Protein AF-A0A6J8ALM0-F1 (afdb_monomer_lite)

Sequence (194 aa):
MTEREQRRTRKHWRKHQANKRERMKQAIETNNFLANNTPPVSPENGDFQQNIRRTNAQRRGRKKVRKDRSKAYRQLKKLSVRLISAEKLNQRYRQRLHRMKNKGKLSSESPRSKTNILLKGQNVSPKVRKTLLYHFSLVEGIKQKYRDNKSEKKRQLIRNVVKSNILKKYRFKHFTEKTFSFCRKQNNRTFRIH

Structure (mmCIF, N/CA/C/O backbone):
data_AF-A0A6J8ALM0-F1
#
_entry.id   AF-A0A6J8ALM0-F1
#
loop_
_atom_site.group_PDB
_atom_site.id
_atom_site.type_symbol
_atom_site.label_atom_id
_atom_site.label_alt_id
_atom_site.label_comp_id
_atom_site.label_asym_id
_atom_site.label_entity_id
_atom_site.label_seq_id
_atom_site.pdbx_PDB_ins_code
_atom_site.Cartn_x
_atom_site.Cartn_y
_atom_site.Cartn_z
_atom_site.occupancy
_atom_site.B_iso_or_equiv
_atom_site.auth_seq_id
_atom_site.auth_comp_id
_atom_site.auth_asym_id
_atom_site.auth_atom_id
_atom_site.pdbx_PDB_model_num
ATOM 1 N N . MET A 1 1 ? 52.221 3.023 -25.015 1.00 57.28 1 MET A N 1
ATOM 2 C CA . MET A 1 1 ? 52.745 2.402 -26.252 1.00 57.28 1 MET A CA 1
ATOM 3 C C . MET A 1 1 ? 54.116 1.847 -25.959 1.00 57.28 1 MET A C 1
ATOM 5 O O . MET A 1 1 ? 54.927 2.567 -25.387 1.00 57.28 1 MET A O 1
ATOM 9 N N . THR A 1 2 ? 54.367 0.603 -26.345 1.00 89.12 2 THR A N 1
ATOM 10 C CA . THR A 1 2 ? 55.689 -0.019 -26.192 1.00 89.12 2 THR A CA 1
ATOM 11 C C . THR A 1 2 ? 56.682 0.546 -27.214 1.00 89.12 2 THR A C 1
ATOM 13 O O . THR A 1 2 ? 56.300 1.056 -28.271 1.00 89.12 2 THR A O 1
ATOM 16 N N . GLU A 1 3 ? 57.982 0.446 -26.941 1.00 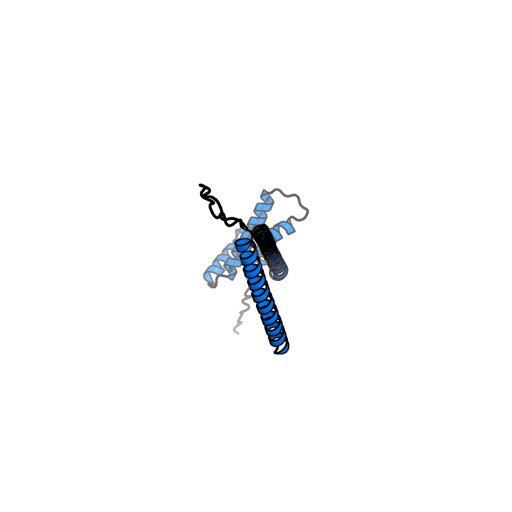86.12 3 GLU A N 1
ATOM 17 C CA . GLU A 1 3 ? 59.037 0.945 -27.837 1.00 86.12 3 GLU A CA 1
ATOM 18 C C . GLU A 1 3 ? 58.979 0.294 -29.237 1.00 86.12 3 GLU A C 1
ATOM 20 O O . GLU A 1 3 ? 59.210 0.929 -30.275 1.00 86.12 3 GLU A O 1
ATOM 25 N N . ARG A 1 4 ? 58.555 -0.974 -29.281 1.00 79.00 4 ARG A N 1
ATOM 26 C CA . ARG A 1 4 ? 58.338 -1.743 -30.511 1.00 79.00 4 ARG A CA 1
ATOM 27 C C . ARG A 1 4 ? 57.195 -1.173 -31.357 1.00 79.00 4 ARG A C 1
ATOM 29 O O . ARG A 1 4 ? 57.308 -1.127 -32.585 1.00 79.00 4 ARG A O 1
ATOM 36 N N . GLU A 1 5 ? 56.128 -0.696 -30.721 1.00 83.31 5 GLU A N 1
ATOM 37 C CA . GLU A 1 5 ? 55.017 -0.012 -31.394 1.00 83.31 5 GLU A CA 1
ATOM 38 C C . GLU A 1 5 ? 55.456 1.349 -31.939 1.00 83.31 5 GLU A C 1
ATOM 40 O O . GLU A 1 5 ? 55.193 1.648 -33.105 1.00 83.31 5 GLU A O 1
ATOM 45 N N . GLN A 1 6 ? 56.223 2.123 -31.165 1.00 89.06 6 GLN A N 1
ATOM 46 C CA . GLN A 1 6 ? 56.768 3.409 -31.619 1.00 89.06 6 GLN A CA 1
ATOM 47 C C . GLN A 1 6 ? 57.721 3.255 -32.817 1.00 89.06 6 GLN A C 1
ATOM 49 O O . GLN A 1 6 ? 57.752 4.084 -33.729 1.00 89.06 6 GLN A O 1
ATOM 54 N N . ARG A 1 7 ? 58.510 2.174 -32.871 1.00 87.44 7 ARG A N 1
ATOM 55 C CA . ARG A 1 7 ? 59.362 1.881 -34.036 1.00 87.44 7 ARG A CA 1
ATOM 56 C C . ARG A 1 7 ? 58.527 1.553 -35.279 1.00 87.44 7 ARG A C 1
ATOM 58 O O . ARG A 1 7 ? 58.862 2.018 -36.372 1.00 87.44 7 ARG A O 1
ATOM 65 N N . ARG A 1 8 ? 57.432 0.799 -35.131 1.00 90.50 8 ARG A N 1
ATOM 66 C CA . ARG A 1 8 ? 56.516 0.483 -36.242 1.00 90.50 8 ARG A CA 1
ATOM 67 C C . ARG A 1 8 ? 55.826 1.733 -36.783 1.00 90.50 8 ARG A C 1
ATOM 69 O O . ARG A 1 8 ? 55.804 1.907 -38.001 1.00 90.50 8 ARG A O 1
ATOM 76 N N . THR A 1 9 ? 55.339 2.619 -35.915 1.00 88.50 9 THR A N 1
ATOM 77 C CA . THR A 1 9 ? 54.695 3.874 -36.338 1.00 88.50 9 THR A CA 1
ATOM 78 C C . THR A 1 9 ? 55.673 4.787 -37.073 1.00 88.50 9 THR A C 1
ATOM 80 O O . THR A 1 9 ? 55.352 5.260 -38.162 1.00 88.50 9 THR A O 1
ATOM 83 N N . ARG A 1 10 ? 56.910 4.941 -36.573 1.00 91.69 10 ARG A N 1
ATOM 84 C CA . ARG A 1 10 ? 57.974 5.694 -37.265 1.00 91.69 10 ARG A CA 1
ATOM 85 C C . ARG A 1 10 ? 58.300 5.113 -38.645 1.00 91.69 10 ARG A C 1
ATOM 87 O O . ARG A 1 10 ? 58.415 5.868 -39.608 1.00 91.69 10 ARG A O 1
ATOM 94 N N . LYS A 1 11 ? 58.409 3.783 -38.771 1.00 94.88 11 LYS A N 1
ATOM 95 C CA . LYS A 1 11 ? 58.645 3.113 -40.066 1.00 94.88 11 LYS A CA 1
ATOM 96 C C . LYS A 1 11 ? 57.495 3.367 -41.047 1.00 94.88 11 LYS A C 1
ATOM 98 O O . LYS A 1 11 ? 57.745 3.681 -42.208 1.00 94.88 11 LYS A O 1
ATOM 103 N N . HIS A 1 12 ? 56.251 3.272 -40.577 1.00 90.25 12 HIS A N 1
ATOM 104 C CA . HIS A 1 12 ? 55.067 3.545 -41.394 1.00 90.25 12 HIS A CA 1
ATOM 105 C C . HIS A 1 12 ? 55.023 5.006 -41.857 1.00 90.25 12 HIS A C 1
ATOM 107 O O . HIS A 1 12 ? 54.796 5.271 -43.034 1.00 90.25 12 HIS A O 1
ATOM 113 N N . TRP A 1 13 ? 55.317 5.948 -40.957 1.00 92.31 13 TRP A N 1
ATOM 114 C CA . TRP A 1 13 ? 55.344 7.376 -41.268 1.00 92.31 13 TRP A CA 1
ATOM 115 C C . TRP A 1 13 ? 56.383 7.715 -42.341 1.00 92.31 13 TRP A C 1
ATOM 117 O O . TRP A 1 13 ? 56.053 8.392 -43.314 1.00 92.31 13 TRP A O 1
ATOM 127 N N . ARG A 1 14 ? 57.606 7.174 -42.234 1.00 94.69 14 ARG A N 1
ATOM 128 C CA . ARG A 1 14 ? 58.644 7.369 -43.261 1.00 94.69 14 ARG A CA 1
ATOM 129 C C . ARG A 1 14 ? 58.211 6.833 -44.626 1.00 94.69 14 ARG A C 1
ATOM 131 O O . ARG A 1 14 ? 58.370 7.531 -45.621 1.00 94.69 14 ARG A O 1
ATOM 138 N N . LYS A 1 15 ? 57.613 5.634 -44.668 1.00 94.06 15 LYS A N 1
ATOM 139 C CA . LYS A 1 15 ? 57.099 5.038 -45.914 1.00 94.06 15 LYS A CA 1
ATOM 140 C C . LYS A 1 15 ? 55.999 5.901 -46.540 1.00 94.06 15 LYS A C 1
ATOM 142 O O . LYS A 1 15 ? 56.021 6.154 -47.739 1.00 94.06 15 LYS A O 1
ATOM 147 N N . HIS A 1 16 ? 55.071 6.408 -45.730 1.00 87.31 16 HIS A N 1
ATOM 148 C CA . HIS A 1 16 ? 54.023 7.308 -46.213 1.00 87.31 16 HIS A CA 1
ATOM 149 C C . HIS A 1 16 ? 54.571 8.634 -46.752 1.00 87.31 16 HIS A C 1
ATOM 151 O O . HIS A 1 16 ? 54.082 9.114 -47.773 1.00 87.31 16 HIS A O 1
ATOM 157 N N . GLN A 1 17 ? 55.581 9.216 -46.100 1.00 92.19 17 GLN A N 1
ATOM 158 C CA . GLN A 1 17 ? 56.221 10.444 -46.576 1.00 92.19 17 GLN A CA 1
ATOM 159 C C . GLN A 1 17 ? 56.974 10.230 -47.892 1.00 92.19 17 GLN A C 1
ATOM 161 O O . GLN A 1 17 ? 56.847 11.057 -48.792 1.00 92.19 17 GLN A O 1
ATOM 166 N N . ALA A 1 18 ? 57.693 9.113 -48.036 1.00 91.94 18 ALA A N 1
ATOM 167 C CA . ALA A 1 18 ? 58.364 8.755 -49.286 1.00 91.94 18 ALA A CA 1
ATOM 168 C C . ALA A 1 18 ? 57.361 8.638 -50.447 1.00 91.94 18 ALA A C 1
ATOM 170 O O . ALA A 1 18 ? 57.490 9.352 -51.439 1.00 91.94 18 ALA A O 1
ATOM 171 N N . ASN A 1 19 ? 56.285 7.865 -50.262 1.00 91.00 19 ASN A N 1
ATOM 172 C CA . ASN A 1 19 ? 55.236 7.708 -51.274 1.00 91.00 19 ASN A CA 1
ATOM 173 C C . ASN A 1 19 ? 54.544 9.039 -51.625 1.00 91.00 19 ASN A C 1
ATOM 175 O O . ASN A 1 19 ? 54.127 9.247 -52.762 1.00 91.00 19 ASN A O 1
ATOM 179 N N . LYS A 1 20 ? 54.382 9.950 -50.652 1.00 90.31 20 LYS A N 1
ATOM 180 C CA . LYS A 1 20 ? 53.810 11.280 -50.906 1.00 90.31 20 LYS A CA 1
ATOM 181 C C . LYS A 1 20 ? 54.725 12.113 -51.807 1.00 90.31 20 LYS A C 1
ATOM 183 O O . LYS A 1 20 ? 54.230 12.741 -52.739 1.00 90.31 20 LYS A O 1
ATOM 188 N N . ARG A 1 21 ? 56.033 12.118 -51.528 1.00 89.56 21 ARG A N 1
ATOM 189 C CA . ARG A 1 21 ? 57.029 12.843 -52.333 1.00 89.56 21 ARG A CA 1
ATOM 190 C C . ARG A 1 21 ? 57.096 12.297 -53.756 1.00 89.56 21 ARG A C 1
ATOM 192 O O . ARG A 1 21 ? 57.079 13.079 -54.695 1.00 89.56 21 ARG A O 1
ATOM 199 N N . GLU A 1 22 ? 57.093 10.976 -53.906 1.00 88.50 22 GLU A N 1
ATOM 200 C CA . GLU A 1 22 ? 57.104 10.309 -55.211 1.00 88.50 22 GLU A CA 1
ATOM 201 C C . GLU A 1 22 ? 55.872 10.671 -56.053 1.00 88.50 22 GLU A C 1
ATOM 203 O O . GLU A 1 22 ? 56.008 11.083 -57.200 1.00 88.50 22 GLU A O 1
ATOM 208 N N . ARG A 1 23 ? 54.672 10.641 -55.457 1.00 87.19 23 ARG A N 1
ATOM 209 C CA . ARG A 1 23 ? 53.443 11.075 -56.142 1.00 87.19 23 ARG A CA 1
ATOM 210 C C . ARG A 1 23 ? 53.471 12.542 -56.554 1.00 87.19 23 ARG A C 1
ATOM 212 O O . ARG A 1 23 ? 52.968 12.872 -57.619 1.00 87.19 23 ARG A O 1
ATOM 219 N N . MET A 1 24 ? 54.022 13.422 -55.716 1.00 86.94 24 MET A N 1
ATOM 220 C CA . MET A 1 24 ? 54.183 14.834 -56.078 1.00 86.94 24 MET A CA 1
ATOM 221 C C . MET A 1 24 ? 55.162 15.004 -57.237 1.00 86.94 24 MET A C 1
ATOM 223 O O . MET A 1 24 ? 54.869 15.761 -58.153 1.00 86.94 24 MET A O 1
ATOM 227 N N . LYS A 1 25 ? 56.276 14.265 -57.235 1.00 88.62 25 LYS A N 1
ATOM 228 C CA . LYS A 1 25 ? 57.245 14.278 -58.334 1.00 88.62 25 LYS A CA 1
ATOM 229 C C . LYS A 1 25 ? 56.602 13.817 -59.648 1.00 88.62 25 LYS A C 1
ATOM 231 O O . LYS A 1 25 ? 56.668 14.547 -60.626 1.00 88.62 25 LYS A O 1
ATOM 236 N N . GLN A 1 26 ? 55.875 12.699 -59.630 1.00 86.00 26 GLN A N 1
ATOM 237 C CA . GLN A 1 26 ? 55.125 12.203 -60.794 1.00 86.00 26 GLN A CA 1
ATOM 2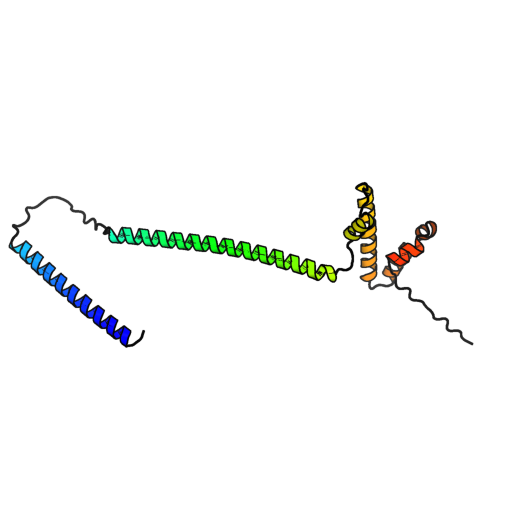38 C C . GLN A 1 26 ? 54.054 13.198 -61.266 1.00 86.00 26 GLN A C 1
ATOM 240 O O . GLN A 1 26 ? 53.864 13.390 -62.462 1.00 86.00 26 GLN A O 1
ATOM 245 N N . ALA A 1 27 ? 53.356 13.868 -60.344 1.00 83.62 27 ALA A N 1
ATOM 246 C CA . ALA A 1 27 ? 52.375 14.894 -60.694 1.00 83.62 27 ALA A CA 1
ATOM 247 C C . ALA A 1 27 ? 53.026 16.121 -61.357 1.00 83.62 27 ALA A C 1
ATOM 249 O O . ALA A 1 27 ? 52.447 16.706 -62.264 1.00 83.62 27 ALA A O 1
ATOM 250 N N . ILE A 1 28 ? 54.223 16.515 -60.923 1.00 83.62 28 ILE A N 1
ATOM 251 C CA . ILE A 1 28 ? 54.975 17.611 -61.546 1.00 83.62 28 ILE A CA 1
ATOM 252 C C . ILE A 1 28 ? 55.482 17.184 -62.927 1.00 83.62 28 ILE A C 1
ATOM 254 O O . ILE A 1 28 ? 55.295 17.915 -63.888 1.00 83.62 28 ILE A O 1
ATOM 258 N N . GLU A 1 29 ? 56.054 15.985 -63.050 1.00 82.69 29 GLU A N 1
ATOM 259 C CA . GLU A 1 29 ? 56.539 15.443 -64.328 1.00 82.69 29 GLU A CA 1
ATOM 260 C C . GLU A 1 29 ? 55.416 15.314 -65.361 1.00 82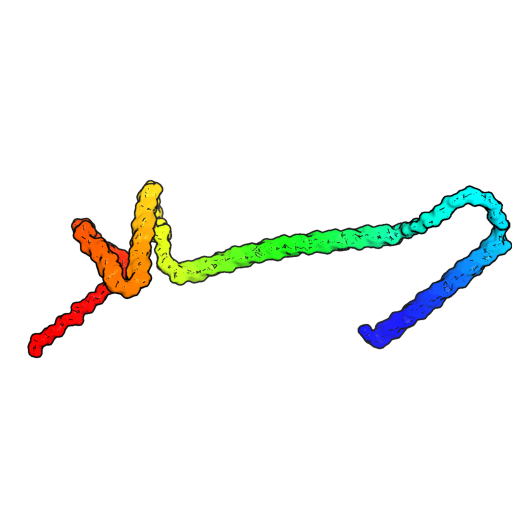.69 29 GLU A C 1
ATOM 262 O O . GLU A 1 29 ? 55.578 15.732 -66.504 1.00 82.69 29 GLU A O 1
ATOM 267 N N . THR A 1 30 ? 54.253 14.806 -64.953 1.00 81.12 30 THR A N 1
ATOM 268 C CA . THR A 1 30 ? 53.073 14.707 -65.827 1.00 81.12 30 THR A CA 1
ATOM 269 C C . THR A 1 30 ? 52.526 16.075 -66.223 1.00 81.12 30 THR A C 1
ATOM 271 O O . THR A 1 30 ? 52.204 16.269 -67.391 1.00 81.12 30 THR A O 1
ATOM 274 N N . ASN A 1 31 ? 52.467 17.043 -65.301 1.00 80.75 31 ASN A N 1
ATOM 275 C CA . ASN A 1 31 ? 52.066 18.412 -65.641 1.00 80.75 31 ASN A CA 1
ATOM 276 C C . ASN A 1 31 ? 53.066 19.088 -66.584 1.00 80.75 31 ASN A C 1
ATOM 278 O O . ASN A 1 31 ? 52.641 19.741 -67.528 1.00 80.75 31 ASN A O 1
ATOM 282 N N . ASN A 1 32 ? 54.371 18.899 -66.381 1.00 79.94 32 ASN A N 1
ATOM 283 C CA . ASN A 1 32 ? 55.400 19.436 -67.272 1.00 79.94 32 ASN A CA 1
ATOM 284 C C . ASN A 1 32 ? 55.324 18.792 -68.663 1.00 79.94 32 ASN A C 1
ATOM 286 O O . ASN A 1 32 ? 55.435 19.484 -69.671 1.00 79.94 32 ASN A O 1
ATOM 290 N N . PHE A 1 33 ? 55.089 17.479 -68.731 1.00 77.31 33 PHE A N 1
ATOM 291 C CA . PHE A 1 33 ? 54.877 16.778 -69.995 1.00 77.31 33 PHE A CA 1
ATOM 292 C C . PHE A 1 33 ? 53.641 17.308 -70.730 1.00 77.31 33 PHE A C 1
ATOM 294 O O . PHE A 1 33 ? 53.719 17.592 -71.922 1.00 77.31 33 PHE A O 1
ATOM 301 N N . LEU A 1 34 ? 52.523 17.492 -70.024 1.00 75.75 34 LEU A N 1
ATOM 302 C CA . LEU A 1 34 ? 51.306 18.064 -70.600 1.00 75.75 34 LEU A CA 1
ATOM 303 C C . LEU A 1 34 ? 51.521 19.516 -71.043 1.00 75.75 34 LEU A C 1
ATOM 305 O O . LEU A 1 34 ? 51.121 19.862 -72.147 1.00 75.75 34 LEU A O 1
ATOM 309 N N . ALA A 1 35 ? 52.196 20.344 -70.246 1.00 72.25 35 ALA A N 1
ATOM 310 C CA . ALA A 1 35 ? 52.478 21.738 -70.589 1.00 72.25 35 ALA A CA 1
ATOM 311 C C . ALA A 1 35 ? 53.370 21.877 -71.835 1.00 72.25 35 ALA A C 1
ATOM 313 O O . ALA A 1 35 ? 53.149 22.772 -72.643 1.00 72.25 35 ALA A O 1
ATOM 314 N N . ASN A 1 36 ? 54.338 20.974 -72.021 1.00 75.38 36 ASN A N 1
ATOM 315 C CA . ASN A 1 36 ? 55.254 21.015 -73.164 1.00 75.38 36 ASN A CA 1
ATOM 316 C C . ASN A 1 36 ? 54.678 20.384 -74.445 1.00 75.38 36 ASN A C 1
ATOM 318 O O . ASN A 1 36 ? 55.213 20.631 -75.521 1.00 75.38 36 ASN A O 1
ATOM 322 N N . ASN A 1 37 ? 53.625 19.564 -74.343 1.00 72.44 37 ASN A N 1
ATOM 323 C CA . ASN A 1 37 ? 53.047 18.828 -75.479 1.00 72.44 37 ASN A CA 1
ATOM 324 C C . ASN A 1 37 ? 51.592 19.208 -75.793 1.00 72.44 37 ASN A C 1
ATOM 326 O O . ASN A 1 37 ? 50.986 18.611 -76.682 1.00 72.44 37 ASN A O 1
ATOM 330 N N . THR A 1 38 ? 51.017 20.181 -75.084 1.00 66.00 38 THR A N 1
ATOM 331 C CA . THR A 1 38 ? 49.659 20.671 -75.349 1.00 66.00 38 THR A CA 1
ATOM 332 C C . THR A 1 38 ? 49.745 22.113 -75.851 1.00 66.00 38 THR A C 1
ATOM 334 O O . THR A 1 38 ? 50.378 22.933 -75.187 1.00 66.00 38 THR A O 1
ATOM 337 N N . PRO A 1 39 ? 49.145 22.452 -77.007 1.00 66.19 39 PRO A N 1
ATOM 338 C CA . PRO A 1 39 ? 49.123 23.828 -77.496 1.00 66.19 39 PRO A CA 1
ATOM 339 C C . PRO A 1 39 ? 48.436 24.770 -76.486 1.00 66.19 39 PRO A C 1
ATOM 341 O O . PRO A 1 39 ? 47.582 24.319 -75.715 1.00 66.19 39 PRO A O 1
ATOM 344 N N . PRO A 1 40 ? 48.798 26.069 -76.460 1.00 66.12 40 PRO A N 1
ATOM 345 C CA . PRO A 1 40 ? 48.241 27.023 -75.508 1.00 66.12 40 PRO A CA 1
ATOM 346 C C . PRO A 1 40 ? 46.718 27.114 -75.651 1.00 66.12 40 PRO A C 1
ATOM 348 O O . PRO A 1 40 ? 46.179 27.173 -76.755 1.00 66.12 40 PRO A O 1
ATOM 351 N N . VAL A 1 41 ? 46.030 27.117 -74.510 1.00 62.22 41 VAL A N 1
ATOM 352 C CA . VAL A 1 41 ? 44.567 27.176 -74.429 1.00 62.22 41 VAL A CA 1
ATOM 353 C C . VAL A 1 41 ? 44.096 28.520 -74.998 1.00 62.22 41 VAL A C 1
ATOM 355 O O . VAL A 1 41 ? 44.473 29.574 -74.485 1.00 62.22 41 VAL A O 1
ATOM 358 N N . SER A 1 42 ? 43.293 28.499 -76.068 1.00 58.16 42 SER A N 1
ATOM 359 C CA . SER A 1 42 ? 42.581 29.688 -76.561 1.00 58.16 42 SER A CA 1
ATOM 360 C C . SER A 1 42 ? 41.701 30.276 -75.448 1.00 58.16 42 SER A C 1
ATOM 362 O O . SER A 1 42 ? 41.199 29.510 -74.627 1.00 58.16 42 SER A O 1
ATOM 364 N N . PRO A 1 43 ? 41.500 31.607 -75.382 1.00 54.44 43 PRO A N 1
ATOM 365 C CA . PRO A 1 43 ? 40.816 32.235 -74.258 1.00 54.44 43 PRO A CA 1
ATOM 366 C C . PRO A 1 43 ? 39.338 31.832 -74.251 1.00 54.44 43 PRO A C 1
ATOM 368 O O . PRO A 1 43 ? 38.515 32.390 -74.974 1.00 54.44 43 PRO A O 1
ATOM 371 N N . GLU A 1 44 ? 39.007 30.826 -73.447 1.00 50.34 44 GLU A N 1
ATOM 372 C CA . GLU A 1 44 ? 37.640 30.379 -73.237 1.00 50.34 44 GLU A CA 1
ATOM 373 C C . GLU A 1 44 ? 37.019 31.241 -72.133 1.00 50.34 44 GLU A C 1
ATOM 375 O O . GLU A 1 44 ? 37.378 31.164 -70.956 1.00 50.34 44 GLU A O 1
ATOM 380 N N . ASN A 1 45 ? 36.100 32.115 -72.542 1.00 51.28 45 ASN A N 1
ATOM 381 C CA . ASN A 1 45 ? 35.174 32.788 -71.646 1.00 51.28 45 ASN A CA 1
ATOM 382 C C . ASN A 1 45 ? 34.381 31.732 -70.866 1.00 51.28 45 ASN A C 1
ATOM 384 O O . ASN A 1 45 ? 33.665 30.932 -71.466 1.00 51.28 45 ASN A O 1
ATOM 388 N N . GLY A 1 46 ? 34.447 31.760 -69.538 1.00 46.47 46 GLY A N 1
ATOM 389 C CA . GLY A 1 46 ? 33.557 30.949 -68.718 1.00 46.47 46 GLY A CA 1
ATOM 390 C C . GLY A 1 46 ? 34.067 30.756 -67.304 1.00 46.47 46 GLY A C 1
ATOM 391 O O . GLY A 1 46 ? 35.040 30.044 -67.070 1.00 46.47 46 GLY A O 1
ATOM 392 N N . ASP A 1 47 ? 33.365 31.359 -66.351 1.00 49.88 47 ASP A N 1
ATOM 393 C CA . ASP A 1 47 ? 33.515 31.136 -64.920 1.00 49.88 47 ASP A CA 1
ATOM 394 C C . ASP A 1 47 ? 33.401 29.644 -64.560 1.00 49.88 47 ASP A C 1
ATOM 396 O O . ASP A 1 47 ? 32.334 29.134 -64.205 1.00 49.88 47 ASP A O 1
ATOM 400 N N . PHE A 1 48 ? 34.519 28.920 -64.576 1.00 45.72 48 PHE A N 1
ATOM 401 C CA . PHE A 1 48 ? 34.603 27.614 -63.938 1.00 45.72 48 PHE A CA 1
ATOM 402 C C . PHE A 1 48 ? 34.680 27.821 -62.428 1.00 45.72 48 PHE A C 1
ATOM 404 O O . PHE A 1 48 ? 35.744 27.784 -61.807 1.00 45.72 48 PHE A O 1
ATOM 411 N N . GLN A 1 49 ? 33.509 28.018 -61.820 1.00 47.72 49 GLN A N 1
ATOM 412 C CA . GLN A 1 49 ? 33.323 27.865 -60.386 1.00 47.72 49 GLN A CA 1
ATOM 413 C C . GLN A 1 49 ? 33.979 26.551 -59.954 1.00 47.72 49 GLN A C 1
ATOM 415 O O . GLN A 1 49 ? 33.509 25.458 -60.292 1.00 47.72 49 GLN A O 1
ATOM 420 N N . GLN A 1 50 ? 35.055 26.659 -59.173 1.00 47.53 50 GLN A N 1
ATOM 421 C CA . GLN A 1 50 ? 35.668 25.548 -58.457 1.00 47.53 50 GLN A CA 1
ATOM 422 C C . GLN A 1 50 ? 34.686 25.025 -57.400 1.00 47.53 50 GLN A C 1
ATOM 424 O O . GLN A 1 50 ? 34.842 25.211 -56.195 1.00 47.53 50 GLN A O 1
ATOM 429 N N . ASN A 1 51 ? 33.643 24.329 -57.843 1.00 47.81 51 ASN A N 1
ATOM 430 C CA . ASN A 1 51 ? 32.856 23.466 -56.991 1.00 47.81 51 ASN A CA 1
ATOM 431 C C . ASN A 1 51 ? 33.768 22.301 -56.609 1.00 47.81 51 ASN A C 1
ATOM 433 O O . ASN A 1 51 ? 33.860 21.302 -57.324 1.00 47.81 51 ASN A O 1
ATOM 437 N N . ILE A 1 52 ? 34.462 22.438 -55.475 1.00 53.19 52 ILE A N 1
ATOM 438 C CA . ILE A 1 52 ? 35.181 21.353 -54.808 1.00 53.19 52 ILE A CA 1
ATOM 439 C C . ILE A 1 52 ? 34.143 20.263 -54.516 1.00 53.19 52 ILE A C 1
ATOM 441 O O . ILE A 1 52 ? 33.463 20.259 -53.484 1.00 53.19 52 ILE A O 1
ATOM 445 N N . ARG A 1 53 ? 33.966 19.345 -55.472 1.00 54.62 53 ARG A N 1
ATOM 446 C CA . ARG A 1 53 ? 33.075 18.192 -55.373 1.00 54.62 53 ARG A CA 1
ATOM 447 C C . ARG A 1 53 ? 33.558 17.373 -54.184 1.00 54.62 53 ARG A C 1
ATOM 449 O O . ARG A 1 53 ? 34.516 16.612 -54.293 1.00 54.62 53 ARG A O 1
ATOM 456 N N . ARG A 1 54 ? 32.905 17.535 -53.025 1.00 55.91 54 ARG A N 1
ATOM 457 C CA . ARG A 1 54 ? 33.108 16.672 -51.852 1.00 55.91 54 ARG A CA 1
ATOM 458 C C . ARG A 1 54 ? 33.047 15.232 -52.341 1.00 55.91 54 ARG A C 1
ATOM 460 O O . ARG A 1 54 ? 31.995 14.782 -52.797 1.00 55.91 54 ARG A O 1
ATOM 467 N N . THR A 1 55 ? 34.177 14.536 -52.285 1.00 62.78 55 THR A N 1
ATOM 468 C CA . THR A 1 55 ? 34.308 13.205 -52.874 1.00 62.78 55 THR A CA 1
ATOM 469 C C . THR A 1 55 ? 33.244 12.269 -52.298 1.00 62.78 55 THR A C 1
ATOM 471 O O . THR A 1 55 ? 32.862 12.364 -51.125 1.00 62.78 55 THR A O 1
ATOM 474 N N . ASN A 1 56 ? 32.749 11.332 -53.111 1.00 62.75 56 ASN A N 1
ATOM 475 C CA . ASN A 1 56 ? 31.732 10.357 -52.697 1.00 62.75 56 ASN A CA 1
ATOM 476 C C . ASN A 1 56 ? 32.114 9.609 -51.398 1.00 62.75 56 ASN A C 1
ATOM 478 O O . ASN A 1 56 ? 31.238 9.226 -50.617 1.00 62.75 56 ASN A O 1
ATOM 482 N N . ALA A 1 57 ? 33.414 9.478 -51.110 1.00 62.06 57 ALA A N 1
ATOM 483 C CA . ALA A 1 57 ? 33.955 8.932 -49.867 1.00 62.06 57 ALA A CA 1
ATOM 484 C C . ALA A 1 57 ? 33.582 9.754 -48.612 1.00 62.06 57 ALA A C 1
ATOM 486 O O . ALA A 1 57 ? 33.136 9.177 -47.617 1.00 62.06 57 ALA A O 1
ATOM 487 N N . GLN A 1 58 ? 33.671 11.091 -48.652 1.00 65.88 58 GLN A N 1
ATOM 488 C CA . GLN A 1 58 ? 33.296 11.952 -47.517 1.00 65.88 58 GLN A CA 1
ATOM 489 C C . GLN A 1 58 ? 31.788 11.889 -47.218 1.00 65.88 58 GLN A C 1
ATOM 491 O O . GLN A 1 58 ? 31.381 11.833 -46.052 1.00 65.88 58 GLN A O 1
ATOM 496 N N . ARG A 1 59 ? 30.941 11.837 -48.258 1.00 64.88 59 ARG A N 1
ATOM 497 C CA . ARG A 1 59 ? 29.483 11.651 -48.110 1.00 64.88 59 ARG A CA 1
ATOM 498 C C . ARG A 1 59 ? 29.140 10.286 -47.496 1.00 64.88 59 ARG A C 1
ATOM 500 O O . ARG A 1 59 ? 28.315 10.223 -46.581 1.00 64.88 59 ARG A O 1
ATOM 507 N N . ARG A 1 60 ? 29.808 9.208 -47.933 1.00 67.88 60 ARG A N 1
ATOM 508 C CA . ARG A 1 60 ? 29.653 7.855 -47.360 1.00 67.88 60 ARG A CA 1
ATOM 509 C C . ARG A 1 60 ? 30.071 7.803 -45.883 1.00 67.88 60 ARG A C 1
ATOM 511 O O . ARG A 1 60 ? 29.331 7.245 -45.072 1.00 67.88 60 ARG A O 1
ATOM 518 N N . GLY A 1 61 ? 31.177 8.456 -45.515 1.00 79.81 61 GLY A N 1
ATOM 519 C CA . GLY A 1 61 ? 31.637 8.565 -44.124 1.00 79.81 61 GLY A CA 1
ATOM 520 C C . GLY A 1 61 ? 30.618 9.250 -43.207 1.00 79.81 61 GLY A C 1
ATOM 521 O O . GLY A 1 61 ? 30.253 8.702 -42.166 1.00 79.81 61 GLY A O 1
ATOM 522 N N . ARG A 1 62 ? 30.057 10.392 -43.630 1.00 82.31 62 ARG A N 1
ATOM 523 C CA . ARG A 1 62 ? 29.016 11.108 -42.864 1.00 82.31 62 ARG A CA 1
ATOM 524 C C . ARG A 1 62 ? 27.745 10.277 -42.675 1.00 82.31 62 ARG A C 1
ATOM 526 O O . ARG A 1 62 ? 27.167 10.285 -41.588 1.00 82.31 62 ARG A O 1
ATOM 533 N N . LYS A 1 63 ? 27.324 9.528 -43.703 1.00 84.44 63 LYS A N 1
ATOM 534 C CA . LYS A 1 63 ? 26.161 8.627 -43.617 1.00 84.44 63 LYS A CA 1
ATOM 535 C C . LYS A 1 63 ? 26.395 7.504 -42.600 1.00 84.44 63 LYS A C 1
ATOM 537 O O . LYS A 1 63 ? 25.495 7.220 -41.809 1.00 84.44 63 LYS A O 1
ATOM 542 N N . LYS A 1 64 ? 27.599 6.916 -42.576 1.00 87.31 64 LYS A N 1
ATOM 543 C CA . LYS A 1 64 ? 27.992 5.900 -41.585 1.00 87.31 64 LYS A CA 1
ATOM 544 C C . LYS A 1 64 ? 27.968 6.468 -40.163 1.00 87.31 64 LYS A C 1
ATOM 546 O O . LYS A 1 64 ? 27.241 5.943 -39.328 1.00 87.31 64 LYS A O 1
ATOM 551 N N . VAL A 1 65 ? 28.619 7.611 -39.931 1.00 90.25 65 VAL A N 1
ATOM 552 C CA . VAL A 1 65 ? 28.629 8.286 -38.618 1.00 90.25 65 VAL A CA 1
ATOM 553 C C . VAL A 1 65 ? 27.213 8.615 -38.139 1.00 90.25 65 VAL A C 1
ATOM 555 O O . VAL A 1 65 ? 26.879 8.376 -36.981 1.00 90.25 65 VAL A O 1
ATOM 558 N N . ARG A 1 66 ? 26.336 9.115 -39.023 1.00 91.06 66 ARG A N 1
ATOM 559 C CA . ARG A 1 66 ? 24.937 9.403 -38.668 1.00 91.06 66 ARG A CA 1
ATOM 560 C C . ARG A 1 66 ? 24.174 8.135 -38.275 1.00 91.06 66 ARG A C 1
ATOM 562 O O . ARG A 1 66 ? 23.410 8.166 -37.310 1.00 91.06 66 ARG A O 1
ATOM 569 N N . LYS A 1 67 ? 24.382 7.028 -38.997 1.00 93.69 67 LYS A N 1
ATOM 570 C CA . LYS A 1 67 ? 23.774 5.726 -38.683 1.00 93.69 67 LYS A CA 1
ATOM 571 C C . LYS A 1 67 ? 24.261 5.205 -37.330 1.00 93.69 67 LYS A C 1
ATOM 573 O O . LYS A 1 67 ? 23.433 4.813 -36.510 1.00 93.69 67 LYS A O 1
ATOM 578 N N . ASP A 1 68 ? 25.564 5.271 -37.079 1.00 94.25 68 ASP A N 1
ATOM 579 C CA . ASP A 1 68 ? 26.178 4.805 -35.833 1.00 94.25 68 ASP A CA 1
ATOM 580 C C . ASP A 1 68 ? 25.717 5.650 -34.639 1.00 94.25 68 ASP A C 1
ATOM 582 O O . ASP A 1 68 ? 25.265 5.105 -33.632 1.00 94.25 68 ASP A O 1
ATOM 586 N N . ARG A 1 69 ? 25.684 6.981 -34.788 1.00 94.75 69 ARG A N 1
ATOM 587 C CA . ARG A 1 69 ? 25.153 7.901 -33.771 1.00 94.75 69 ARG A CA 1
ATOM 588 C C . ARG A 1 69 ? 23.673 7.639 -33.481 1.00 94.75 69 ARG A C 1
ATOM 590 O O . ARG A 1 69 ? 23.269 7.594 -32.322 1.00 94.75 69 ARG A O 1
ATOM 597 N N . SER A 1 70 ? 22.859 7.414 -34.516 1.00 95.12 70 SER A N 1
ATOM 598 C CA . SER A 1 70 ? 21.445 7.059 -34.342 1.00 95.12 70 SER A CA 1
ATOM 599 C C . SER A 1 70 ? 21.280 5.718 -33.619 1.00 95.12 70 SER A C 1
ATOM 601 O O . SER A 1 70 ? 20.444 5.605 -32.722 1.00 95.12 70 SER A O 1
ATOM 603 N N . LYS A 1 71 ? 22.103 4.714 -33.950 1.00 96.81 71 LYS A N 1
ATOM 604 C CA . LYS A 1 71 ? 22.118 3.414 -33.264 1.00 96.81 71 LYS A CA 1
ATOM 605 C C . LYS A 1 71 ? 22.475 3.573 -31.783 1.00 96.81 71 LYS A C 1
ATOM 607 O O . LYS A 1 71 ? 21.761 3.025 -30.945 1.00 96.81 71 LYS A O 1
ATOM 612 N N . ALA A 1 72 ? 23.498 4.366 -31.467 1.00 96.12 72 ALA A N 1
ATOM 613 C CA . ALA A 1 72 ? 23.910 4.649 -30.095 1.00 96.12 72 ALA A CA 1
ATOM 614 C C . ALA A 1 72 ? 22.795 5.339 -29.290 1.00 96.12 72 ALA A C 1
ATOM 616 O O . ALA A 1 72 ? 22.438 4.866 -28.214 1.00 96.12 72 ALA A O 1
ATOM 617 N N . TYR A 1 73 ? 22.150 6.380 -29.830 1.00 96.00 73 TYR A N 1
ATOM 618 C CA . TYR A 1 73 ? 21.027 7.033 -29.142 1.00 96.00 73 TYR A CA 1
ATOM 619 C C . TYR A 1 73 ? 19.827 6.103 -28.937 1.00 96.00 73 TYR A C 1
ATOM 621 O O . TYR A 1 73 ? 19.195 6.129 -27.882 1.00 96.00 73 TYR A O 1
ATOM 629 N N . ARG A 1 74 ? 19.519 5.237 -29.913 1.00 97.12 74 ARG A N 1
ATOM 630 C CA . ARG A 1 74 ? 18.474 4.214 -29.750 1.00 97.12 74 ARG A CA 1
ATOM 631 C C . ARG A 1 74 ? 18.824 3.235 -28.633 1.00 97.12 74 ARG A C 1
ATOM 633 O O . ARG A 1 74 ? 17.938 2.853 -27.873 1.00 97.12 74 ARG A O 1
ATOM 640 N N . GLN A 1 75 ? 20.088 2.828 -28.530 1.00 97.06 75 GLN A N 1
ATOM 641 C CA . GLN A 1 75 ? 20.559 1.965 -27.448 1.00 97.06 75 GLN A CA 1
ATOM 642 C C . GLN A 1 75 ? 20.475 2.670 -26.093 1.00 97.06 75 GLN A C 1
ATOM 644 O O . GLN A 1 75 ? 19.906 2.093 -25.173 1.00 97.06 75 GLN A O 1
ATOM 649 N N . LEU A 1 76 ? 20.921 3.926 -25.991 1.00 96.62 76 LEU A N 1
ATOM 650 C CA . LEU A 1 76 ? 20.789 4.730 -24.772 1.00 96.62 76 LEU A CA 1
ATOM 651 C C . LEU A 1 76 ? 19.330 4.841 -24.321 1.00 96.62 76 LEU A C 1
ATOM 653 O O . LEU A 1 76 ? 19.032 4.574 -23.162 1.00 96.62 76 LEU A O 1
ATOM 657 N N . LYS A 1 77 ? 18.402 5.131 -25.243 1.00 97.25 77 LYS A N 1
ATOM 658 C CA . LYS A 1 77 ? 16.965 5.185 -24.932 1.00 97.25 77 LYS A CA 1
ATOM 659 C C . LYS A 1 77 ? 16.413 3.827 -24.481 1.00 97.25 77 LYS A C 1
ATOM 661 O O . LYS A 1 77 ? 15.614 3.761 -23.554 1.00 97.25 77 LYS A O 1
ATOM 666 N N . LYS A 1 78 ? 16.822 2.726 -25.121 1.00 97.62 78 LYS A N 1
ATOM 667 C CA . LYS A 1 78 ? 16.412 1.374 -24.699 1.00 97.62 78 LYS A CA 1
ATOM 668 C C . LYS A 1 78 ? 16.929 1.042 -23.300 1.00 97.62 78 LYS A C 1
ATOM 670 O O . LYS A 1 78 ? 16.191 0.468 -22.504 1.00 97.62 78 LYS A O 1
ATOM 675 N N . LEU A 1 79 ? 18.181 1.388 -23.011 1.00 97.56 79 LEU A N 1
ATOM 676 C CA . LEU A 1 79 ? 18.800 1.149 -21.712 1.00 97.56 79 LEU A CA 1
ATOM 677 C C . LEU A 1 79 ? 18.159 2.004 -20.618 1.00 97.56 79 LEU A C 1
ATOM 679 O O . LEU A 1 79 ? 17.843 1.458 -19.567 1.00 97.56 79 LEU A O 1
ATOM 683 N N . SER A 1 80 ? 17.875 3.284 -20.873 1.00 97.19 80 SER A N 1
ATOM 684 C CA . SER A 1 80 ? 17.219 4.151 -19.886 1.00 97.19 80 SER A CA 1
ATOM 685 C C . SER A 1 80 ? 15.819 3.654 -19.520 1.00 97.19 80 SER A C 1
ATOM 687 O O . SER A 1 80 ? 15.484 3.569 -18.342 1.00 97.19 80 SER A O 1
ATOM 689 N N . VAL A 1 81 ? 15.022 3.226 -20.507 1.00 97.75 81 VAL A N 1
ATOM 690 C CA . VAL A 1 81 ? 13.696 2.636 -20.258 1.00 97.75 81 VAL A CA 1
ATOM 691 C C . VAL A 1 81 ? 13.806 1.343 -19.446 1.00 97.75 81 VAL A C 1
ATOM 693 O O . VAL A 1 81 ? 13.042 1.148 -18.499 1.00 97.75 81 VAL A O 1
ATOM 696 N N . ARG A 1 82 ? 14.769 0.469 -19.775 1.00 97.44 82 ARG A N 1
ATOM 697 C CA . ARG A 1 82 ? 15.011 -0.763 -19.008 1.00 97.44 82 ARG A CA 1
ATOM 698 C C . ARG A 1 82 ? 15.410 -0.461 -17.568 1.00 97.44 82 ARG A C 1
ATOM 700 O O . ARG A 1 82 ? 14.861 -1.087 -16.667 1.00 97.44 82 ARG A O 1
ATOM 707 N N . LEU A 1 83 ? 16.296 0.508 -17.357 1.00 97.62 83 LEU A N 1
ATOM 708 C CA . LEU A 1 83 ? 16.746 0.927 -16.033 1.00 97.62 83 LEU A CA 1
ATOM 709 C C . LEU A 1 83 ? 15.554 1.402 -15.188 1.00 97.62 83 LEU A C 1
ATOM 711 O O . LEU A 1 83 ? 15.291 0.819 -14.141 1.00 97.62 83 LEU A O 1
ATOM 715 N N . ILE A 1 84 ? 14.745 2.332 -15.707 1.00 97.75 84 ILE A N 1
ATOM 716 C CA . ILE A 1 84 ? 13.534 2.823 -15.023 1.00 97.75 84 ILE A CA 1
ATOM 717 C C . ILE A 1 84 ? 12.568 1.671 -14.708 1.00 97.75 84 ILE A C 1
ATOM 719 O O . ILE A 1 84 ? 11.977 1.609 -13.628 1.00 97.75 84 ILE A O 1
ATOM 723 N N . SER A 1 85 ? 12.378 0.737 -15.645 1.00 97.25 85 SER A N 1
ATOM 724 C CA . SER A 1 85 ? 11.501 -0.417 -15.420 1.00 97.25 85 SER A CA 1
ATOM 725 C C . SER A 1 85 ? 12.028 -1.344 -14.318 1.00 97.25 85 SER A C 1
ATOM 727 O O . SER A 1 85 ? 11.248 -1.803 -13.481 1.00 97.25 85 SER A O 1
ATOM 729 N N . ALA A 1 86 ? 13.344 -1.565 -14.273 1.00 97.00 86 ALA A N 1
ATOM 730 C CA . ALA A 1 86 ? 14.001 -2.384 -13.266 1.00 97.00 86 ALA A CA 1
ATOM 731 C C . ALA A 1 86 ? 13.944 -1.721 -11.885 1.00 97.00 86 ALA A C 1
ATOM 733 O O . ALA A 1 86 ? 13.654 -2.402 -10.905 1.00 97.00 86 ALA A O 1
ATOM 734 N N . GLU A 1 87 ? 14.125 -0.402 -11.799 1.00 97.69 87 GLU A N 1
ATOM 735 C CA . GLU A 1 87 ? 13.967 0.365 -10.558 1.00 97.69 87 GLU A CA 1
ATOM 736 C C . GLU A 1 87 ? 12.545 0.267 -10.008 1.00 97.69 87 GLU A C 1
ATOM 738 O O . GLU A 1 87 ? 12.357 -0.069 -8.837 1.00 97.69 87 GLU A O 1
ATOM 743 N N . LYS A 1 88 ? 11.529 0.469 -10.860 1.00 96.94 88 LYS A N 1
ATOM 744 C CA . LYS A 1 88 ? 10.118 0.308 -10.473 1.00 96.94 88 LYS A CA 1
ATOM 745 C C . LYS A 1 88 ? 9.834 -1.106 -9.971 1.00 96.94 88 LYS A C 1
ATOM 747 O O . LYS A 1 88 ? 9.155 -1.288 -8.957 1.00 96.94 88 LYS A O 1
ATOM 752 N N . LEU A 1 89 ? 10.363 -2.115 -10.662 1.00 97.38 89 LEU A N 1
ATOM 753 C CA . LEU A 1 89 ? 10.207 -3.514 -10.277 1.00 97.38 89 LEU A CA 1
ATOM 754 C C . LEU A 1 89 ? 10.895 -3.799 -8.931 1.00 97.38 89 LEU A C 1
ATOM 756 O O . LEU A 1 89 ? 10.298 -4.4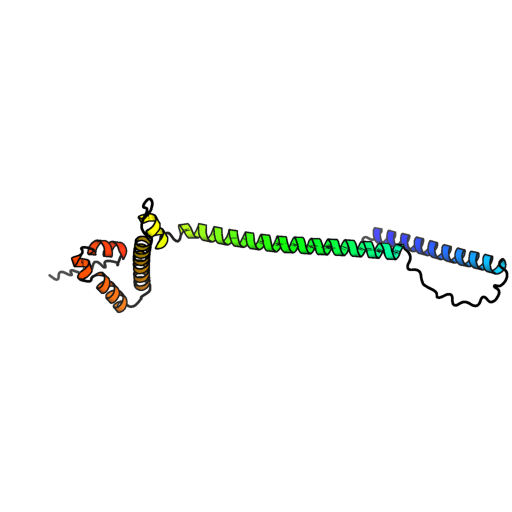16 -8.048 1.00 97.38 89 LEU A O 1
ATOM 760 N N . ASN A 1 90 ? 12.113 -3.292 -8.741 1.00 97.19 90 ASN A N 1
ATOM 761 C CA . ASN A 1 90 ? 12.874 -3.425 -7.504 1.00 97.19 90 ASN A CA 1
ATOM 762 C C . ASN A 1 90 ? 12.141 -2.754 -6.334 1.00 97.19 90 ASN A C 1
ATOM 764 O O . ASN A 1 90 ? 11.938 -3.381 -5.295 1.00 97.19 90 ASN A O 1
ATOM 768 N N . GLN A 1 91 ? 11.636 -1.532 -6.525 1.00 96.75 91 GLN A N 1
ATOM 769 C CA . GLN A 1 91 ? 10.844 -0.822 -5.522 1.00 96.75 91 GLN A CA 1
ATOM 770 C C . GLN A 1 91 ? 9.574 -1.601 -5.155 1.00 96.75 91 GLN A C 1
ATOM 772 O O . GLN A 1 91 ? 9.274 -1.773 -3.970 1.00 96.75 91 GLN A O 1
ATOM 777 N N . ARG A 1 92 ? 8.854 -2.143 -6.147 1.00 97.00 92 ARG A N 1
ATOM 778 C CA . ARG A 1 92 ? 7.676 -2.995 -5.919 1.00 97.00 92 ARG A CA 1
ATOM 779 C C . ARG A 1 92 ? 8.026 -4.216 -5.067 1.00 97.00 92 ARG A C 1
ATOM 781 O O . ARG A 1 92 ? 7.298 -4.520 -4.116 1.00 97.00 92 ARG A O 1
ATOM 788 N N . TYR A 1 93 ? 9.120 -4.909 -5.381 1.00 96.75 93 TYR A N 1
ATOM 789 C CA . TYR A 1 93 ? 9.553 -6.086 -4.626 1.00 96.75 93 TYR A CA 1
ATOM 790 C C . TYR A 1 93 ? 10.064 -5.737 -3.228 1.00 96.75 93 TYR A C 1
ATOM 792 O O . TYR A 1 93 ? 9.673 -6.410 -2.276 1.00 96.75 93 TYR A O 1
ATOM 800 N N . ARG A 1 94 ? 10.822 -4.647 -3.064 1.00 95.88 94 ARG A N 1
ATOM 801 C CA . ARG A 1 94 ? 11.226 -4.114 -1.752 1.00 95.88 94 ARG A CA 1
ATOM 802 C C . ARG A 1 94 ? 10.017 -3.840 -0.865 1.00 95.88 94 ARG A C 1
ATOM 804 O O . ARG A 1 94 ? 9.965 -4.311 0.268 1.00 95.88 94 ARG A O 1
ATOM 811 N N . GLN A 1 95 ? 9.003 -3.154 -1.394 1.00 93.25 95 GLN A N 1
ATOM 812 C CA . GLN A 1 95 ? 7.767 -2.893 -0.657 1.00 93.25 95 GLN A CA 1
ATOM 813 C C . GLN A 1 95 ? 6.995 -4.179 -0.337 1.00 93.25 95 GLN A C 1
ATOM 815 O O . GLN A 1 95 ? 6.455 -4.315 0.760 1.00 93.25 95 GLN A O 1
ATOM 820 N N . ARG A 1 96 ? 6.922 -5.136 -1.273 1.00 91.06 96 ARG A N 1
ATOM 821 C CA . ARG A 1 96 ? 6.275 -6.436 -1.035 1.00 91.06 96 ARG A CA 1
ATOM 822 C C . ARG A 1 96 ? 6.982 -7.206 0.078 1.00 91.06 96 ARG A C 1
ATOM 824 O O . ARG A 1 96 ? 6.308 -7.693 0.980 1.00 91.06 96 ARG A O 1
ATOM 831 N N . LEU A 1 97 ? 8.309 -7.262 0.043 1.00 91.25 97 LEU A N 1
ATOM 832 C CA . LEU A 1 97 ? 9.129 -7.913 1.058 1.00 91.25 97 LEU A CA 1
ATOM 833 C C . LEU A 1 97 ? 8.977 -7.231 2.420 1.00 91.25 97 LEU A C 1
ATOM 835 O O . LEU A 1 97 ? 8.781 -7.919 3.415 1.00 91.25 97 LEU A O 1
ATOM 839 N N . HIS A 1 98 ? 8.968 -5.896 2.466 1.00 87.06 98 HIS A N 1
ATOM 840 C CA . HIS A 1 98 ? 8.683 -5.141 3.687 1.00 87.06 98 HIS A CA 1
ATOM 841 C C . HIS A 1 98 ? 7.298 -5.483 4.256 1.00 87.06 98 HIS A C 1
ATOM 843 O O . HIS A 1 98 ? 7.175 -5.815 5.433 1.00 87.06 98 HIS A O 1
ATOM 849 N N . ARG A 1 99 ? 6.256 -5.495 3.410 1.00 82.00 99 ARG A N 1
ATOM 850 C CA . ARG A 1 99 ? 4.901 -5.904 3.813 1.00 82.00 99 ARG A CA 1
ATOM 851 C C . ARG A 1 99 ? 4.864 -7.342 4.333 1.00 82.00 99 ARG A C 1
ATOM 853 O O . ARG A 1 99 ? 4.192 -7.584 5.324 1.00 82.00 99 ARG A O 1
ATOM 860 N N . MET A 1 100 ? 5.578 -8.279 3.706 1.00 81.94 100 MET A N 1
ATOM 861 C CA . MET A 1 100 ? 5.626 -9.680 4.146 1.00 81.94 100 MET A CA 1
ATOM 862 C C . MET A 1 100 ? 6.387 -9.861 5.462 1.00 81.94 100 MET A C 1
ATOM 864 O O . MET A 1 100 ? 5.862 -10.507 6.363 1.00 81.94 100 MET A O 1
ATOM 868 N N . LYS A 1 101 ? 7.565 -9.243 5.613 1.00 80.69 101 LYS A N 1
ATOM 869 C CA . LYS A 1 101 ? 8.338 -9.270 6.868 1.00 80.69 101 LYS A CA 1
ATOM 870 C C . LYS A 1 101 ? 7.545 -8.666 8.027 1.00 80.69 101 LYS A C 1
ATOM 872 O O . LYS A 1 101 ? 7.527 -9.215 9.125 1.00 80.69 101 LYS A O 1
ATOM 877 N N . ASN A 1 102 ? 6.827 -7.578 7.767 1.00 70.06 102 ASN A N 1
ATOM 878 C CA . ASN A 1 102 ? 6.022 -6.920 8.789 1.00 70.06 102 ASN A CA 1
ATOM 879 C C . ASN A 1 102 ? 4.669 -7.595 9.019 1.00 70.06 102 ASN A C 1
ATOM 881 O O . ASN A 1 102 ? 4.050 -7.331 10.041 1.00 70.06 102 ASN A O 1
ATOM 885 N N . LYS A 1 103 ? 4.226 -8.500 8.138 1.00 65.50 103 LYS A N 1
ATOM 886 C CA . LYS A 1 103 ? 3.006 -9.292 8.344 1.00 65.50 103 LYS A CA 1
ATOM 887 C C . LYS A 1 103 ? 3.107 -10.183 9.589 1.00 65.50 103 LYS A C 1
ATOM 889 O O . LYS A 1 103 ? 2.092 -10.428 10.222 1.00 65.50 103 LYS A O 1
ATOM 894 N N . GLY A 1 104 ? 4.319 -10.622 9.949 1.00 57.12 104 GLY A N 1
ATOM 895 C CA . GLY A 1 104 ? 4.582 -11.377 11.182 1.00 57.12 104 GLY A CA 1
ATOM 896 C C . GLY A 1 104 ? 4.791 -10.506 12.429 1.00 57.12 104 GLY A C 1
ATOM 897 O O . GLY A 1 104 ? 4.473 -10.940 13.529 1.00 57.12 104 GLY A O 1
ATOM 898 N N . LYS A 1 105 ? 5.286 -9.266 12.275 1.00 56.69 105 LYS A N 1
ATOM 899 C CA . LYS A 1 105 ? 5.494 -8.323 13.397 1.00 56.69 105 LYS A CA 1
ATOM 900 C C . LYS A 1 105 ? 4.245 -7.502 13.746 1.00 56.69 105 LYS A C 1
ATOM 902 O O . LYS A 1 105 ? 4.049 -7.167 14.908 1.00 56.69 105 LYS A O 1
ATOM 907 N N . LEU A 1 106 ? 3.376 -7.212 12.774 1.00 55.31 106 LEU A N 1
ATOM 908 C CA . LEU A 1 106 ? 2.022 -6.695 12.995 1.00 55.31 106 LEU A CA 1
ATOM 909 C C . LEU A 1 106 ? 1.054 -7.874 13.182 1.00 55.31 106 LEU A C 1
ATOM 911 O O . LEU A 1 106 ? 0.128 -8.066 12.400 1.00 55.31 106 LEU A O 1
ATOM 915 N N . SER A 1 107 ? 1.247 -8.666 14.236 1.00 53.31 107 SER A N 1
ATOM 916 C CA . SER A 1 107 ? 0.257 -9.667 14.666 1.00 53.31 107 SER A CA 1
ATOM 917 C C . SER A 1 107 ? -1.024 -9.035 15.237 1.00 53.31 107 SER A C 1
ATOM 919 O O . SER A 1 107 ? -1.961 -9.738 15.605 1.00 53.31 107 SER A O 1
ATOM 921 N N . SER A 1 108 ? -1.106 -7.700 15.289 1.00 62.50 108 SER A N 1
ATOM 922 C CA . SER A 1 108 ? -2.361 -6.997 15.532 1.00 62.50 108 SER A CA 1
ATOM 923 C C . SER A 1 108 ? -3.197 -7.034 14.260 1.00 62.50 108 SER A C 1
ATOM 925 O O . SER A 1 108 ? -3.034 -6.197 13.371 1.00 62.50 108 SER A O 1
ATOM 927 N N . GLU A 1 109 ? -4.091 -8.016 14.167 1.00 73.25 109 GLU A N 1
ATOM 928 C CA . GLU A 1 109 ? -5.123 -8.054 13.135 1.00 73.25 109 GLU A CA 1
ATOM 929 C C . GLU A 1 109 ? -5.791 -6.678 13.015 1.00 73.25 109 GLU A C 1
ATOM 931 O O . GLU A 1 109 ? -6.346 -6.157 13.988 1.00 73.25 109 GLU A O 1
ATOM 936 N N . SER A 1 110 ? -5.740 -6.084 11.820 1.00 83.19 110 SER A N 1
ATOM 937 C CA . SER A 1 110 ? -6.393 -4.798 11.575 1.00 83.19 110 SER A CA 1
ATOM 938 C C . SER A 1 110 ? -7.906 -4.907 11.811 1.00 83.19 110 SER A C 1
ATOM 940 O O . SER A 1 110 ? -8.470 -5.996 11.648 1.00 83.19 110 SER A O 1
ATOM 942 N N . PRO A 1 111 ? -8.613 -3.799 12.103 1.00 87.25 111 PRO A N 1
ATOM 943 C CA . PRO A 1 111 ? -10.068 -3.811 12.267 1.00 87.25 111 PRO A CA 1
ATOM 944 C C . PRO A 1 111 ? -10.794 -4.474 11.088 1.00 87.25 111 PRO A C 1
ATOM 946 O O . PRO A 1 111 ? -11.752 -5.226 11.268 1.00 87.25 111 PRO A O 1
ATOM 949 N N . ARG A 1 112 ? -10.278 -4.268 9.869 1.00 87.56 112 ARG A N 1
ATOM 950 C CA . ARG A 1 112 ? -10.782 -4.907 8.649 1.00 87.56 112 ARG A CA 1
ATOM 951 C C . ARG A 1 112 ? -10.502 -6.408 8.613 1.00 87.56 112 ARG A C 1
ATOM 953 O O . ARG A 1 112 ? -11.381 -7.165 8.219 1.00 87.56 112 ARG A O 1
ATOM 960 N N . SER A 1 113 ? -9.314 -6.837 9.035 1.00 86.31 113 SER A N 1
ATOM 961 C CA . SER A 1 113 ? -8.975 -8.259 9.143 1.00 86.31 113 SER A CA 1
ATOM 962 C C . SER A 1 113 ? -9.879 -8.965 10.154 1.00 86.31 113 SER A C 1
ATOM 964 O O . SER A 1 113 ? -10.492 -9.963 9.797 1.00 86.31 113 SER A O 1
ATOM 966 N N . LYS A 1 114 ? -10.060 -8.396 11.356 1.00 87.75 114 LYS A N 1
ATOM 967 C CA . LYS A 1 114 ? -10.978 -8.909 12.393 1.00 87.75 114 LYS A CA 1
ATOM 968 C C . LYS A 1 114 ? -12.406 -9.042 11.877 1.00 87.75 114 LYS A C 1
ATOM 970 O O . LYS A 1 114 ? -13.032 -10.083 12.040 1.00 87.75 114 LYS A O 1
ATOM 975 N N . THR A 1 115 ? -12.894 -8.007 11.191 1.00 90.69 115 THR A N 1
ATOM 976 C CA . THR A 1 115 ? -14.230 -8.012 10.577 1.00 90.69 115 THR A CA 1
ATOM 977 C C . THR A 1 115 ? -14.367 -9.131 9.545 1.00 90.69 115 THR A C 1
ATOM 979 O O . THR A 1 115 ? -15.352 -9.859 9.551 1.00 90.69 115 THR A O 1
ATOM 982 N N . ASN A 1 116 ? -13.374 -9.295 8.668 1.00 89.31 116 ASN A N 1
ATOM 983 C CA . ASN A 1 116 ? -13.400 -10.322 7.627 1.00 89.31 116 ASN A CA 1
ATOM 984 C C . ASN A 1 116 ? -13.279 -11.743 8.190 1.00 89.31 116 ASN A C 1
ATOM 986 O O . ASN A 1 116 ? -13.895 -12.649 7.643 1.00 89.31 116 ASN A O 1
ATOM 990 N N . ILE A 1 117 ? -12.494 -11.937 9.253 1.00 89.50 117 ILE A N 1
ATOM 991 C CA . ILE A 1 117 ? -12.374 -13.225 9.948 1.00 89.50 117 ILE A CA 1
ATOM 992 C C . ILE A 1 117 ? -13.710 -13.584 10.599 1.00 89.50 117 ILE A C 1
ATOM 994 O O . ILE A 1 117 ? -14.186 -14.699 10.413 1.00 89.50 117 ILE A O 1
ATOM 998 N N . LEU A 1 118 ? -14.344 -12.631 11.291 1.00 89.56 118 LEU A N 1
ATOM 999 C CA . LEU A 1 118 ? -15.636 -12.843 11.945 1.00 89.56 118 LEU A CA 1
ATOM 1000 C C . LEU A 1 118 ? -16.750 -13.175 10.943 1.00 89.56 118 LEU A C 1
ATOM 1002 O O . LEU A 1 118 ? -17.607 -14.001 11.223 1.00 89.56 118 LEU A O 1
ATOM 1006 N N . LEU A 1 119 ? -16.729 -12.534 9.773 1.00 92.12 119 LEU A N 1
ATOM 1007 C CA . LEU A 1 119 ? -17.725 -12.718 8.715 1.00 92.12 119 LEU A CA 1
ATOM 1008 C C . LEU A 1 119 ? -17.347 -13.809 7.703 1.00 92.12 119 LEU A C 1
ATOM 1010 O O . LEU A 1 119 ? -17.981 -13.921 6.650 1.00 92.12 119 LEU A O 1
ATOM 1014 N N . LYS A 1 120 ? -16.284 -14.579 7.956 1.00 90.56 120 LYS A N 1
ATOM 1015 C CA . LYS A 1 120 ? -15.791 -15.570 7.000 1.00 90.56 120 LYS A CA 1
ATOM 1016 C C . LYS A 1 120 ? -16.862 -16.640 6.773 1.00 90.56 120 LYS A C 1
ATOM 1018 O O . LYS A 1 120 ? -17.285 -17.302 7.710 1.00 90.56 120 LYS A O 1
ATOM 1023 N N . GLY A 1 121 ? -17.279 -16.812 5.518 1.00 87.62 121 GLY A N 1
ATOM 1024 C CA . GLY A 1 121 ? -18.296 -17.797 5.133 1.00 87.62 121 GLY A CA 1
ATOM 1025 C C . GLY A 1 121 ? -19.747 -17.330 5.288 1.00 87.62 121 GLY A C 1
ATOM 1026 O O . GLY A 1 121 ? -20.649 -18.094 4.971 1.00 87.62 121 GLY A O 1
ATOM 1027 N N . GLN A 1 122 ? -19.993 -16.088 5.719 1.00 91.00 122 GLN A N 1
ATOM 1028 C CA . GLN A 1 122 ? -21.343 -15.531 5.829 1.00 91.00 122 GLN A CA 1
ATOM 1029 C C . GLN A 1 122 ? -21.584 -14.443 4.781 1.00 91.00 122 GLN A C 1
ATOM 1031 O O . GLN A 1 122 ? -20.766 -13.533 4.602 1.00 91.00 122 GLN A O 1
ATOM 1036 N N . ASN A 1 123 ? -22.742 -14.495 4.119 1.00 88.38 123 ASN A N 1
ATOM 1037 C CA . ASN A 1 123 ? -23.194 -13.406 3.263 1.00 88.38 123 ASN A CA 1
ATOM 1038 C C . ASN A 1 123 ? -23.987 -12.398 4.103 1.00 88.38 123 ASN A C 1
ATOM 1040 O O . ASN A 1 123 ? -25.136 -12.633 4.461 1.00 88.38 123 ASN A O 1
ATOM 1044 N N . VAL A 1 124 ? -23.345 -11.288 4.464 1.00 90.56 124 VAL A N 1
ATOM 1045 C CA . VAL A 1 124 ? -23.947 -10.233 5.289 1.00 90.56 124 VAL A CA 1
ATOM 1046 C C . VAL A 1 124 ? -24.141 -8.946 4.505 1.00 90.56 124 VAL A C 1
ATOM 1048 O O . VAL A 1 124 ? -23.311 -8.567 3.677 1.00 90.56 124 VAL A O 1
ATOM 1051 N N . SER A 1 125 ? -25.206 -8.222 4.853 1.00 94.19 125 SER A N 1
ATOM 1052 C CA . SER A 1 125 ? -25.481 -6.890 4.316 1.00 94.19 125 SER A CA 1
ATOM 1053 C C . SER A 1 125 ? -24.279 -5.944 4.502 1.00 94.19 125 SER A C 1
ATOM 1055 O O . SER A 1 125 ? -23.644 -5.943 5.570 1.00 94.19 125 SER A O 1
ATOM 1057 N N . PRO A 1 126 ? -23.991 -5.066 3.521 1.00 92.00 126 PRO A N 1
ATOM 1058 C CA . PRO A 1 126 ? -22.943 -4.053 3.634 1.00 92.00 126 PRO A CA 1
ATOM 1059 C C . PRO A 1 126 ? -23.056 -3.190 4.898 1.00 92.00 126 PRO A C 1
ATOM 1061 O O . PRO A 1 126 ? -22.037 -2.799 5.471 1.00 92.00 126 PRO A O 1
ATOM 1064 N N . LYS A 1 127 ? -24.284 -2.934 5.373 1.00 94.44 127 LYS A N 1
ATOM 1065 C CA . LYS A 1 127 ? -24.539 -2.156 6.594 1.00 94.44 127 LYS A CA 1
ATOM 1066 C C . LYS A 1 127 ? -23.969 -2.851 7.831 1.00 94.44 127 LYS A C 1
ATOM 1068 O O . LYS A 1 127 ? -23.256 -2.219 8.603 1.00 94.44 127 LYS A O 1
ATOM 1073 N N . VAL A 1 128 ? -24.198 -4.158 7.974 1.00 92.81 128 VAL A N 1
ATOM 1074 C CA . VAL A 1 128 ? -23.681 -4.967 9.095 1.00 92.81 128 VAL A CA 1
ATOM 1075 C C . VAL A 1 128 ? -22.156 -4.990 9.079 1.00 92.81 128 VAL A C 1
ATOM 1077 O O . VAL A 1 128 ? -21.514 -4.738 10.099 1.00 92.81 128 VAL A O 1
ATOM 1080 N N . ARG A 1 129 ? -21.562 -5.198 7.898 1.00 92.88 129 ARG A N 1
ATOM 1081 C CA . ARG A 1 129 ? -20.104 -5.154 7.727 1.00 92.88 129 ARG A CA 1
ATOM 1082 C C . ARG A 1 129 ? -19.526 -3.798 8.146 1.00 92.88 129 ARG A C 1
ATOM 1084 O O . ARG A 1 129 ? -18.501 -3.762 8.825 1.00 92.88 129 ARG A O 1
ATOM 1091 N N . LYS A 1 130 ? -20.182 -2.690 7.780 1.00 93.44 130 LYS A N 1
ATOM 1092 C CA . LYS A 1 130 ? -19.761 -1.333 8.162 1.00 93.44 130 LYS A CA 1
ATOM 1093 C C . LYS A 1 130 ? -19.866 -1.105 9.672 1.00 93.44 130 LYS A C 1
ATOM 1095 O O . LYS A 1 130 ? -18.937 -0.549 10.250 1.00 93.44 130 LYS A O 1
ATOM 1100 N N . THR A 1 131 ? -20.934 -1.577 10.316 1.00 94.38 131 THR A N 1
ATOM 1101 C CA . THR A 1 131 ? -21.109 -1.482 11.776 1.00 94.38 131 THR A CA 1
ATOM 1102 C C . THR A 1 131 ? -20.031 -2.254 12.532 1.00 94.38 131 THR A C 1
ATOM 1104 O O . THR A 1 131 ? -19.443 -1.726 13.474 1.00 94.38 131 THR A O 1
ATOM 1107 N N . LEU A 1 132 ? -19.715 -3.477 12.100 1.00 93.88 132 LEU A N 1
ATOM 1108 C CA . LEU A 1 132 ? -18.646 -4.275 12.706 1.00 93.88 132 LEU A CA 1
ATOM 1109 C C . LEU A 1 132 ? -17.280 -3.610 12.532 1.00 93.88 132 LEU A C 1
ATOM 1111 O O . LEU A 1 132 ? -16.519 -3.492 13.492 1.00 93.88 132 LEU A O 1
ATOM 1115 N N . LEU A 1 133 ? -16.995 -3.101 11.332 1.00 93.12 133 LEU A N 1
ATOM 1116 C CA . LEU A 1 133 ? -15.759 -2.369 11.078 1.00 93.12 133 LEU A CA 1
ATOM 1117 C C . LEU A 1 133 ? -15.651 -1.117 11.958 1.00 93.12 133 LEU A C 1
ATOM 1119 O O . LEU A 1 133 ? -14.582 -0.852 12.512 1.00 93.12 133 LEU A O 1
ATOM 1123 N N . TYR A 1 134 ? -16.750 -0.373 12.117 1.00 94.31 134 TYR A N 1
ATOM 1124 C CA . TYR A 1 134 ? -16.829 0.776 13.018 1.00 94.31 134 TYR A CA 1
ATOM 1125 C C . TYR A 1 134 ? -16.534 0.367 14.465 1.00 94.31 134 TYR A C 1
ATOM 1127 O O . TYR A 1 134 ? -15.674 0.974 15.101 1.00 94.31 134 TYR A O 1
ATOM 1135 N N . HIS A 1 135 ? -17.166 -0.704 14.952 1.00 93.38 135 HIS A N 1
ATOM 1136 C CA . HIS A 1 135 ? -16.934 -1.236 16.293 1.00 93.38 135 HIS A CA 1
ATOM 1137 C C . HIS A 1 135 ? -15.454 -1.568 16.531 1.00 93.38 135 HIS A C 1
ATOM 1139 O O . HIS A 1 135 ? -14.852 -1.058 17.477 1.00 93.38 135 HIS A O 1
ATOM 1145 N N . PHE A 1 136 ? -14.838 -2.369 15.655 1.00 91.38 136 PHE A N 1
ATOM 1146 C CA . PHE A 1 136 ? -13.433 -2.751 15.817 1.00 91.38 136 PHE A CA 1
ATOM 1147 C C . PHE A 1 136 ? -12.484 -1.551 15.729 1.00 91.38 136 PHE A C 1
ATOM 1149 O O . PHE A 1 136 ? -11.520 -1.482 16.492 1.00 91.38 136 PHE A O 1
ATOM 1156 N N . SER A 1 137 ? -12.772 -0.588 14.850 1.00 91.56 137 SER A N 1
ATOM 1157 C CA . SER A 1 137 ? -11.972 0.637 14.709 1.00 91.56 137 SER A CA 1
ATOM 1158 C C . SER A 1 137 ? -12.060 1.516 15.958 1.00 91.56 137 SER A C 1
ATOM 1160 O O . SER A 1 137 ? -11.048 2.027 16.435 1.00 91.56 137 SER A O 1
ATOM 1162 N N . LEU A 1 138 ? -13.257 1.649 16.533 1.00 91.94 138 LEU A N 1
ATOM 1163 C CA . LEU A 1 138 ? -13.489 2.417 17.752 1.00 91.94 138 LEU A CA 1
ATOM 1164 C C . LEU A 1 138 ? -12.780 1.788 18.957 1.00 91.94 138 LEU A C 1
ATOM 1166 O O . LEU A 1 138 ? -12.123 2.494 19.722 1.00 91.94 138 LEU A O 1
ATOM 1170 N N . VAL A 1 139 ? -12.849 0.461 19.098 1.00 89.75 139 VAL A N 1
ATOM 1171 C CA . VAL A 1 139 ? -12.142 -0.267 20.162 1.00 89.75 139 VAL A CA 1
ATOM 1172 C C . VAL A 1 139 ? -10.627 -0.072 20.049 1.00 89.75 139 VAL A C 1
ATOM 1174 O O . VAL A 1 139 ? -9.980 0.201 21.061 1.00 89.75 139 VAL A O 1
ATOM 1177 N N . GLU A 1 140 ? -10.046 -0.167 18.848 1.00 88.56 140 GLU A N 1
ATOM 1178 C CA . GLU A 1 140 ? -8.610 0.092 18.664 1.00 88.56 140 GLU A CA 1
ATOM 1179 C C . GLU A 1 140 ? -8.228 1.544 18.951 1.00 88.56 140 GLU A C 1
ATOM 1181 O O . GLU A 1 140 ? -7.257 1.774 19.672 1.00 88.56 140 GLU A O 1
ATOM 1186 N N . GLY A 1 141 ? -9.022 2.515 18.494 1.00 87.44 141 GLY A N 1
ATOM 1187 C CA . GLY A 1 141 ? -8.784 3.928 18.787 1.00 87.44 141 GLY A CA 1
ATOM 1188 C C . GLY A 1 141 ? -8.806 4.233 20.289 1.00 87.44 141 GLY A C 1
ATOM 1189 O O . GLY A 1 141 ? -7.941 4.952 20.792 1.00 87.44 141 GLY A O 1
ATOM 1190 N N . ILE A 1 142 ? -9.745 3.646 21.039 1.00 88.56 142 ILE A N 1
ATOM 1191 C CA . ILE A 1 142 ? -9.806 3.792 22.502 1.00 88.56 142 ILE A CA 1
ATOM 1192 C C . ILE A 1 142 ? -8.601 3.119 23.173 1.00 88.56 142 ILE A C 1
ATOM 1194 O O . ILE A 1 142 ? -7.999 3.713 24.069 1.00 88.56 142 ILE A O 1
ATOM 1198 N N . LYS A 1 143 ? -8.209 1.912 22.740 1.00 87.00 143 LYS A N 1
ATOM 1199 C CA . LYS A 1 143 ? -7.009 1.230 23.258 1.00 87.00 143 LYS A CA 1
ATOM 1200 C C . LYS A 1 143 ? -5.750 2.054 23.049 1.00 87.00 143 LYS A C 1
ATOM 1202 O O . LYS A 1 143 ? -4.946 2.173 23.970 1.00 87.00 143 LYS A O 1
ATOM 1207 N N . GLN A 1 144 ? -5.582 2.599 21.850 1.00 86.31 144 GLN A N 1
ATOM 1208 C CA . GLN A 1 144 ? -4.427 3.407 21.495 1.00 86.31 144 GLN A CA 1
ATOM 1209 C C . GLN A 1 144 ? -4.378 4.668 22.357 1.00 86.31 144 GLN A C 1
ATOM 1211 O O . GLN A 1 144 ? -3.401 4.877 23.069 1.00 86.31 144 GLN A O 1
ATOM 1216 N N . LYS A 1 145 ? -5.490 5.412 22.447 1.00 87.25 145 LYS A N 1
ATOM 1217 C CA . LYS A 1 145 ? -5.594 6.563 23.356 1.00 87.25 145 LYS A CA 1
ATOM 1218 C C . LYS A 1 145 ? -5.297 6.184 24.810 1.00 87.25 145 LYS A C 1
ATOM 1220 O O . LYS A 1 145 ? -4.637 6.947 25.507 1.00 87.25 145 LYS A O 1
ATOM 1225 N N . TYR A 1 146 ? -5.752 5.032 25.298 1.00 86.62 146 TYR A N 1
ATOM 1226 C CA . TYR A 1 146 ? -5.452 4.590 26.664 1.00 86.62 146 TYR A CA 1
ATOM 1227 C C . TYR A 1 146 ? -3.955 4.303 26.878 1.00 86.62 146 TYR A C 1
ATOM 1229 O O . TYR A 1 146 ? -3.399 4.698 27.907 1.00 86.62 146 TYR A O 1
ATOM 1237 N N . ARG A 1 147 ? -3.302 3.641 25.911 1.00 84.19 147 ARG A N 1
ATOM 1238 C CA . ARG A 1 147 ? -1.865 3.319 25.952 1.00 84.19 147 ARG A CA 1
ATOM 1239 C C . ARG A 1 147 ? -0.999 4.579 25.885 1.00 84.19 147 ARG A C 1
ATOM 1241 O O . ARG A 1 147 ? -0.135 4.746 26.744 1.00 84.19 147 ARG A O 1
ATOM 1248 N N . ASP A 1 148 ? -1.294 5.473 24.944 1.00 86.12 148 ASP A N 1
ATOM 1249 C CA . ASP A 1 148 ? -0.496 6.673 24.656 1.00 86.12 148 ASP A CA 1
ATOM 1250 C C . ASP A 1 148 ? -0.614 7.742 25.755 1.00 86.12 148 ASP A C 1
ATOM 1252 O O . ASP A 1 148 ? 0.320 8.506 26.007 1.00 86.12 148 ASP A O 1
ATOM 1256 N N . ASN A 1 149 ? -1.751 7.798 26.457 1.00 86.12 149 ASN A N 1
ATOM 1257 C C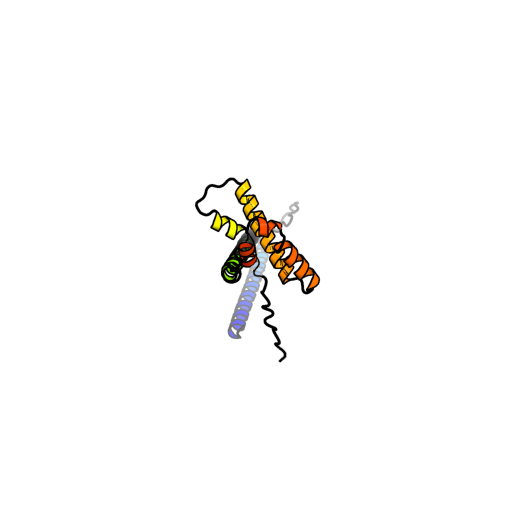A . ASN A 1 149 ? -1.933 8.737 27.560 1.00 86.12 149 ASN A CA 1
ATOM 1258 C C . ASN A 1 149 ? -1.024 8.377 28.743 1.00 86.12 149 ASN A C 1
ATOM 1260 O O . ASN A 1 149 ? -1.203 7.334 29.365 1.00 86.12 149 ASN A O 1
ATOM 1264 N N . LYS A 1 150 ? -0.108 9.279 29.115 1.00 81.62 150 LYS A N 1
ATOM 1265 C CA . LYS A 1 150 ? 0.718 9.159 30.335 1.00 81.62 150 LYS A CA 1
ATOM 1266 C C . LYS A 1 150 ? -0.010 9.616 31.609 1.00 81.62 150 LYS A C 1
ATOM 1268 O O . LYS A 1 150 ? 0.324 9.170 32.698 1.00 81.62 150 LYS A O 1
ATOM 1273 N N . SER A 1 151 ? -1.014 10.489 31.477 1.00 89.12 151 SER A N 1
ATOM 1274 C CA . SER A 1 151 ? -1.775 11.038 32.610 1.00 89.12 151 SER A CA 1
ATOM 1275 C C . SER A 1 151 ? -2.808 10.043 33.150 1.00 89.12 151 SER A C 1
ATOM 1277 O O . SER A 1 151 ? -3.703 9.610 32.415 1.00 89.12 151 SER A O 1
ATOM 1279 N N . GLU A 1 152 ? -2.739 9.739 34.450 1.00 84.12 152 GLU A N 1
ATOM 1280 C CA . GLU A 1 152 ? -3.666 8.799 35.099 1.00 84.12 152 GLU A CA 1
ATOM 1281 C C . GLU A 1 152 ? -5.111 9.321 35.112 1.00 84.12 152 GLU A C 1
ATOM 1283 O O . GLU A 1 152 ? -6.034 8.549 34.866 1.00 84.12 152 GLU A O 1
ATOM 1288 N N . LYS A 1 153 ? -5.328 10.640 35.267 1.00 86.62 153 LYS A N 1
ATOM 1289 C CA . LYS A 1 153 ? -6.675 11.248 35.219 1.00 86.62 153 LYS A CA 1
ATOM 1290 C C . LYS A 1 153 ? -7.394 10.915 33.904 1.00 86.62 153 LYS A C 1
ATOM 1292 O O . LYS A 1 153 ? -8.537 10.460 33.909 1.00 86.62 153 LYS A O 1
ATOM 1297 N N . LYS A 1 154 ? -6.702 11.066 32.766 1.00 85.00 154 LYS A N 1
ATOM 1298 C CA . LYS A 1 154 ? -7.252 10.749 31.434 1.00 85.00 154 LYS A CA 1
ATOM 1299 C C . LYS A 1 154 ? -7.478 9.245 31.249 1.00 85.00 154 LYS A C 1
ATOM 1301 O O . LYS A 1 154 ? -8.502 8.846 30.696 1.00 85.00 154 LYS A O 1
ATOM 1306 N N . ARG A 1 155 ? -6.573 8.397 31.755 1.00 85.38 155 ARG A N 1
ATOM 1307 C CA . ARG A 1 155 ? -6.762 6.934 31.759 1.00 85.38 155 ARG A CA 1
ATOM 1308 C C . ARG A 1 155 ? -7.979 6.511 32.580 1.00 85.38 155 ARG A C 1
ATOM 1310 O O . ARG A 1 155 ? -8.716 5.620 32.158 1.00 85.38 155 ARG A O 1
ATOM 1317 N N . GLN A 1 156 ? -8.218 7.156 33.718 1.00 85.50 156 GLN A N 1
ATOM 1318 C CA . GLN A 1 156 ? -9.346 6.858 34.593 1.00 85.50 156 GLN A CA 1
ATOM 1319 C C . GLN A 1 156 ? -10.683 7.282 33.980 1.00 85.50 156 GLN A C 1
ATOM 1321 O O . GLN A 1 156 ? -11.636 6.510 34.051 1.00 85.50 156 GLN A O 1
ATOM 1326 N N . LEU A 1 157 ? -10.737 8.423 33.282 1.00 86.38 157 LEU A N 1
ATOM 1327 C CA . LEU A 1 157 ? -11.912 8.811 32.490 1.00 86.38 157 LEU A CA 1
ATOM 1328 C C . LEU A 1 157 ? -12.269 7.740 31.450 1.00 86.38 157 LEU A C 1
ATOM 1330 O O . LEU A 1 157 ? -13.409 7.282 31.405 1.00 86.38 157 LEU A O 1
ATOM 1334 N N . ILE A 1 158 ? -11.285 7.266 30.677 1.00 85.38 158 ILE A N 1
ATOM 1335 C CA . ILE A 1 158 ? -11.496 6.189 29.693 1.00 85.38 158 ILE A CA 1
ATOM 1336 C C . ILE A 1 158 ? -11.991 4.908 30.386 1.00 85.38 158 ILE A C 1
ATOM 1338 O O . ILE A 1 158 ? -12.937 4.271 29.923 1.00 85.38 158 ILE A O 1
ATOM 1342 N N . ARG A 1 159 ? -11.398 4.547 31.531 1.00 84.06 159 ARG A N 1
ATOM 1343 C CA . ARG A 1 159 ? -11.808 3.380 32.326 1.00 84.06 159 ARG A CA 1
ATOM 1344 C C . ARG A 1 159 ? -13.253 3.503 32.825 1.00 84.06 159 ARG A C 1
ATOM 1346 O O . ARG A 1 159 ? -13.971 2.507 32.817 1.00 84.06 159 ARG A O 1
ATOM 1353 N N . ASN A 1 160 ? -13.683 4.696 33.231 1.00 85.69 160 ASN A N 1
ATOM 1354 C CA . ASN A 1 160 ? -15.039 4.951 33.718 1.00 85.69 160 ASN A CA 1
ATOM 1355 C C . ASN A 1 160 ? -16.080 4.820 32.602 1.00 85.69 160 ASN A C 1
ATOM 1357 O O . ASN A 1 160 ? -17.108 4.181 32.814 1.00 85.69 160 ASN A O 1
ATOM 1361 N N . VAL A 1 161 ? -15.78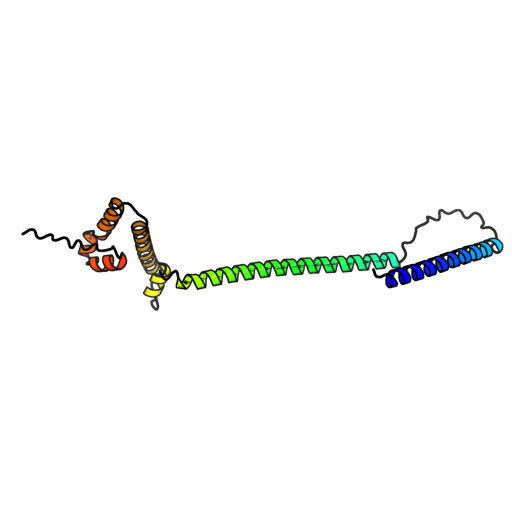5 5.321 31.397 1.00 84.50 161 VAL A N 1
ATOM 1362 C CA . VAL A 1 161 ? -16.662 5.158 30.223 1.00 84.50 161 VAL A CA 1
ATOM 1363 C C . VAL A 1 161 ? -16.894 3.675 29.914 1.00 84.50 161 VAL A C 1
ATOM 1365 O O . VAL A 1 161 ? -18.031 3.244 29.712 1.00 84.50 161 VAL A O 1
ATOM 1368 N N . VAL A 1 162 ? -15.836 2.859 29.964 1.00 81.56 162 VAL A N 1
ATOM 1369 C CA . VAL A 1 162 ? -15.930 1.407 29.723 1.00 81.56 162 VAL A CA 1
ATOM 1370 C C . VAL A 1 162 ? -16.591 0.647 30.887 1.00 81.56 162 VAL A C 1
ATOM 1372 O O . VAL A 1 162 ? -17.112 -0.451 30.696 1.00 81.56 162 VAL A O 1
ATOM 1375 N N . LYS A 1 163 ? -16.627 1.225 32.094 1.00 79.31 163 LYS A N 1
ATOM 1376 C CA . LYS A 1 163 ? -17.322 0.675 33.274 1.00 79.31 163 LYS A CA 1
ATOM 1377 C C . LYS A 1 163 ? -18.732 1.244 33.485 1.00 79.31 163 LYS A C 1
ATOM 1379 O O . LYS A 1 163 ? -19.303 1.056 34.562 1.00 79.31 163 LYS A O 1
ATOM 1384 N N . SER A 1 164 ? -19.291 1.921 32.486 1.00 83.75 164 SER A N 1
ATOM 1385 C CA . SER A 1 164 ? -20.613 2.545 32.562 1.00 83.75 164 SER A CA 1
ATOM 1386 C C . SER A 1 164 ? -21.730 1.548 32.904 1.00 83.75 164 SER A C 1
ATOM 1388 O O . SER A 1 164 ? -21.684 0.365 32.554 1.00 83.75 164 SER A O 1
ATOM 1390 N N . ASN A 1 165 ? -22.770 2.036 33.589 1.00 85.75 165 ASN A N 1
ATOM 1391 C CA . ASN A 1 165 ? -23.901 1.210 34.025 1.00 85.75 165 ASN A CA 1
ATOM 1392 C C . ASN A 1 165 ? -24.664 0.583 32.848 1.00 85.75 165 ASN A C 1
ATOM 1394 O O . ASN A 1 165 ? -25.173 -0.528 32.980 1.00 85.75 165 ASN A O 1
ATOM 1398 N N . ILE A 1 166 ? -24.661 1.228 31.676 1.00 86.81 166 ILE A N 1
ATOM 1399 C CA . ILE A 1 166 ? -25.264 0.681 30.454 1.00 86.81 166 ILE A CA 1
ATOM 1400 C C . ILE A 1 166 ? -24.606 -0.648 30.044 1.00 86.81 166 ILE A C 1
ATOM 1402 O O . ILE A 1 166 ? -25.294 -1.615 29.734 1.00 86.81 166 ILE A O 1
ATOM 1406 N N . LEU A 1 167 ? -23.276 -0.749 30.131 1.00 85.06 167 LEU A N 1
ATOM 1407 C CA . LEU A 1 167 ? -22.546 -1.970 29.782 1.00 85.06 167 LEU A CA 1
ATOM 1408 C C . LEU A 1 167 ? -22.769 -3.080 30.814 1.00 85.06 167 LEU A C 1
ATOM 1410 O O . LEU A 1 167 ? -22.751 -4.259 30.460 1.00 85.06 167 LEU A O 1
ATOM 1414 N N . LYS A 1 168 ? -23.021 -2.717 32.078 1.00 84.62 168 LYS A N 1
ATOM 1415 C CA . LYS A 1 168 ? -23.429 -3.675 33.115 1.00 84.62 168 LYS A CA 1
ATOM 1416 C C . LYS A 1 168 ? -24.842 -4.204 32.867 1.00 84.62 168 LYS A C 1
ATOM 1418 O O . LYS A 1 168 ? -25.028 -5.413 32.960 1.00 84.62 168 LYS A O 1
ATOM 1423 N N . LYS A 1 169 ? -25.792 -3.335 32.488 1.00 90.94 169 LYS A N 1
ATOM 1424 C CA . LYS A 1 169 ? -27.184 -3.705 32.166 1.00 90.94 169 LYS A CA 1
ATOM 1425 C C . LYS A 1 169 ? -27.244 -4.805 31.103 1.00 90.94 169 LYS A C 1
ATOM 1427 O O . LYS A 1 169 ? -27.952 -5.786 31.283 1.00 90.94 169 LYS A O 1
ATOM 1432 N N . TYR A 1 170 ? -26.434 -4.690 30.051 1.00 90.75 170 TYR A N 1
ATOM 1433 C CA . TYR A 1 170 ? -26.352 -5.689 28.975 1.00 90.75 170 TYR A CA 1
ATOM 1434 C C . TYR A 1 170 ? -25.304 -6.793 29.213 1.00 90.75 170 TYR A C 1
ATOM 1436 O O . TYR A 1 170 ? -24.925 -7.498 28.284 1.00 90.75 170 TYR A O 1
ATOM 1444 N N . ARG A 1 171 ? -24.801 -6.949 30.447 1.00 86.81 171 ARG A N 1
ATOM 1445 C CA . ARG A 1 171 ? -23.827 -7.989 30.843 1.00 86.81 171 ARG A CA 1
ATOM 1446 C C . ARG A 1 171 ? -22.523 -8.000 30.022 1.00 86.81 171 ARG A C 1
ATOM 1448 O O . ARG A 1 171 ? -21.788 -8.984 30.035 1.00 86.81 171 ARG A O 1
ATOM 1455 N N . PHE A 1 172 ? -22.147 -6.881 29.398 1.00 86.25 172 PHE A N 1
ATOM 1456 C CA . PHE A 1 172 ? -20.920 -6.763 28.598 1.00 86.25 172 PHE A CA 1
ATOM 1457 C C . PHE A 1 172 ? -19.647 -6.543 29.418 1.00 86.25 172 PHE A C 1
ATOM 1459 O O . PHE A 1 172 ? -18.571 -6.429 28.841 1.00 86.25 172 PHE A O 1
ATOM 1466 N N . LYS A 1 173 ? -19.723 -6.521 30.755 1.00 82.31 173 LYS A N 1
ATOM 1467 C CA . LYS A 1 173 ? -18.565 -6.285 31.636 1.00 82.31 173 LYS A CA 1
ATOM 1468 C C . LYS A 1 173 ? -17.378 -7.205 31.318 1.00 82.31 173 LYS A C 1
ATOM 1470 O O . LYS A 1 173 ? -16.258 -6.735 31.163 1.00 82.31 173 LYS A O 1
ATOM 1475 N N . HIS A 1 174 ? -17.614 -8.512 31.200 1.00 82.00 174 HIS A N 1
ATOM 1476 C CA . HIS A 1 174 ? -16.536 -9.460 30.905 1.00 82.00 174 HIS A CA 1
ATOM 1477 C C . HIS A 1 174 ? -15.994 -9.281 29.476 1.00 82.00 174 HIS A C 1
ATOM 1479 O O . HIS A 1 174 ? -14.785 -9.316 29.245 1.00 82.00 174 HIS A O 1
ATOM 1485 N N . PHE A 1 175 ? -16.888 -9.012 28.520 1.00 84.06 175 PHE A N 1
ATOM 1486 C CA . PHE A 1 175 ? -16.524 -8.752 27.129 1.00 84.06 175 PHE A CA 1
ATOM 1487 C C . PHE A 1 175 ? -15.653 -7.496 26.988 1.00 84.06 175 PHE A C 1
ATOM 1489 O O . PHE A 1 175 ? -14.661 -7.502 26.259 1.00 84.06 175 PHE A O 1
ATOM 1496 N N . THR A 1 176 ? -15.969 -6.423 27.714 1.00 84.06 176 THR A N 1
ATOM 1497 C CA . THR A 1 176 ? -15.182 -5.186 27.689 1.00 84.06 176 THR A CA 1
ATOM 1498 C C . THR A 1 176 ? -13.837 -5.338 28.392 1.00 84.06 176 THR A C 1
ATOM 1500 O O . THR A 1 176 ? -12.829 -4.836 27.901 1.00 84.06 176 THR A O 1
ATOM 1503 N N . GLU A 1 177 ? -13.770 -6.088 29.492 1.00 81.50 177 GLU A N 1
ATOM 1504 C CA . GLU A 1 177 ? -12.499 -6.405 30.154 1.00 81.50 177 GLU A CA 1
ATOM 1505 C C . GLU A 1 177 ? -11.564 -7.208 29.237 1.00 81.50 177 GLU A C 1
ATOM 1507 O O . GLU A 1 177 ? -10.390 -6.853 29.097 1.00 81.50 177 GLU A O 1
ATOM 1512 N N . LYS A 1 178 ? -12.093 -8.228 28.545 1.00 82.81 178 LYS A N 1
ATOM 1513 C CA . LYS A 1 178 ? -11.334 -9.028 27.574 1.00 82.81 178 LYS A CA 1
ATOM 1514 C C . LYS A 1 178 ? -10.893 -8.192 26.377 1.00 82.81 178 LYS A C 1
ATOM 1516 O O . LYS A 1 178 ? -9.743 -8.292 25.954 1.00 82.81 178 LYS A O 1
ATOM 1521 N N . THR A 1 179 ? -11.787 -7.362 25.836 1.00 83.31 179 THR A N 1
ATOM 1522 C CA . THR A 1 179 ? -11.449 -6.539 24.675 1.00 83.31 179 THR A CA 1
ATOM 1523 C C . THR A 1 179 ? -10.418 -5.487 25.036 1.00 83.31 179 THR A C 1
ATOM 1525 O O . THR A 1 179 ? -9.413 -5.441 24.345 1.00 83.31 179 THR A O 1
ATOM 1528 N N . PHE A 1 180 ? -10.585 -4.683 26.088 1.00 79.94 180 PHE A N 1
ATOM 1529 C CA . PHE A 1 180 ? -9.677 -3.568 26.388 1.00 79.94 180 PHE A CA 1
ATOM 1530 C C . PHE A 1 180 ? -8.397 -3.951 27.143 1.00 79.94 180 PHE A C 1
ATOM 1532 O O . PHE A 1 180 ? -7.431 -3.190 27.080 1.00 79.94 180 PHE A O 1
ATOM 1539 N N . SER A 1 181 ? -8.357 -5.112 27.810 1.00 69.31 181 SER A N 1
ATOM 1540 C CA . SER A 1 181 ? -7.188 -5.602 28.562 1.00 69.31 181 SER A CA 1
ATOM 1541 C C . SER A 1 181 ? -6.607 -4.549 29.520 1.00 69.31 181 SER A C 1
ATOM 1543 O O . SER A 1 181 ? -5.393 -4.370 29.606 1.00 69.31 181 SER A O 1
ATOM 1545 N N . PHE A 1 182 ? -7.461 -3.793 30.218 1.00 68.38 182 PHE A N 1
ATOM 1546 C CA . PHE A 1 182 ? -6.983 -2.847 31.224 1.00 68.38 182 PHE A CA 1
ATOM 1547 C C . PHE A 1 182 ? -6.259 -3.624 32.325 1.00 68.38 182 PHE A C 1
ATOM 1549 O O . PHE A 1 182 ? -6.878 -4.478 32.957 1.00 68.38 182 PHE A O 1
ATOM 1556 N N . CYS A 1 183 ? -4.970 -3.338 32.556 1.00 51.91 183 CYS A N 1
ATOM 1557 C CA . CYS A 1 183 ? -4.210 -3.957 33.641 1.00 51.91 183 CYS A CA 1
ATOM 1558 C C . CYS A 1 183 ? -5.001 -3.838 34.945 1.00 51.91 183 CYS A C 1
ATOM 1560 O O . CYS A 1 183 ? -5.175 -2.739 35.482 1.00 51.91 183 CYS A O 1
ATOM 1562 N N . ARG A 1 184 ? -5.493 -4.971 35.454 1.00 55.19 184 ARG A N 1
ATOM 1563 C CA . ARG A 1 184 ? -5.964 -5.061 36.829 1.00 55.19 184 ARG A CA 1
ATOM 1564 C C . ARG A 1 184 ? -4.717 -4.908 37.693 1.00 55.19 184 ARG A C 1
ATOM 1566 O O . ARG A 1 184 ? -4.010 -5.880 37.918 1.00 55.19 184 ARG A O 1
ATOM 1573 N N . LYS A 1 185 ? -4.427 -3.695 38.170 1.00 46.94 185 LYS A N 1
ATOM 1574 C CA . LYS A 1 185 ? -3.673 -3.573 39.419 1.00 46.94 185 LYS A CA 1
ATOM 1575 C C . LYS A 1 185 ? -4.560 -4.220 40.481 1.00 46.94 185 LYS A C 1
ATOM 1577 O O . LYS A 1 185 ? -5.528 -3.610 40.928 1.00 46.94 185 LYS A O 1
ATOM 1582 N N . GLN A 1 186 ? -4.309 -5.492 40.778 1.00 44.38 186 GLN A N 1
ATOM 1583 C CA . GLN A 1 186 ? -4.802 -6.111 41.998 1.00 44.38 186 GLN A CA 1
ATOM 1584 C C . GLN A 1 186 ? -4.129 -5.348 43.138 1.00 44.38 186 GLN A C 1
ATOM 1586 O O . GLN A 1 186 ? -2.955 -5.554 43.428 1.00 44.38 186 GLN A O 1
ATOM 1591 N N . ASN A 1 187 ? -4.846 -4.394 43.727 1.00 41.25 187 ASN A N 1
ATOM 1592 C CA . ASN A 1 187 ? -4.454 -3.820 45.004 1.00 41.25 187 ASN A CA 1
ATOM 1593 C C . ASN A 1 187 ? -4.717 -4.880 46.082 1.00 41.25 187 ASN A C 1
ATOM 1595 O O . ASN A 1 187 ? -5.678 -4.774 46.834 1.00 41.25 187 ASN A O 1
ATOM 1599 N N . ASN A 1 188 ? -3.864 -5.901 46.155 1.00 43.47 188 ASN A N 1
ATOM 1600 C CA . ASN A 1 188 ? -3.726 -6.703 47.363 1.00 43.47 188 ASN A CA 1
ATOM 1601 C C . ASN A 1 188 ? -2.810 -5.917 48.307 1.00 43.47 188 ASN A C 1
ATOM 1603 O O . ASN A 1 188 ? -1.606 -6.141 48.368 1.00 43.47 188 ASN A O 1
ATOM 1607 N N . ARG A 1 189 ? -3.379 -4.918 48.983 1.00 43.59 189 ARG A N 1
ATOM 1608 C CA . ARG A 1 189 ? -2.785 -4.291 50.169 1.00 43.59 189 ARG A CA 1
ATOM 1609 C C . ARG A 1 189 ? -3.835 -4.280 51.269 1.00 43.59 189 ARG A C 1
ATOM 1611 O O . ARG A 1 189 ? -4.357 -3.237 51.640 1.00 43.59 189 ARG A O 1
ATOM 1618 N N . THR A 1 190 ? -4.162 -5.465 51.762 1.00 43.78 190 THR A N 1
ATOM 1619 C CA . THR A 1 190 ? -4.655 -5.627 53.128 1.00 43.78 190 THR A CA 1
ATOM 1620 C C . THR A 1 190 ? -3.426 -5.709 54.026 1.00 43.78 190 THR A C 1
ATOM 1622 O O . THR A 1 190 ? -2.905 -6.794 54.266 1.00 43.78 190 THR A O 1
ATOM 1625 N N . PHE A 1 191 ? -2.923 -4.560 54.479 1.00 44.59 191 PHE A N 1
ATOM 1626 C CA . PHE A 1 191 ? -2.126 -4.538 55.701 1.00 44.59 191 PHE A CA 1
ATOM 1627 C C . PHE A 1 191 ? -3.117 -4.736 56.848 1.00 44.59 191 PHE A C 1
ATOM 1629 O O . PHE A 1 191 ? -3.846 -3.816 57.211 1.00 44.59 191 PHE A O 1
ATOM 1636 N N . ARG A 1 192 ? -3.221 -5.977 57.331 1.00 38.19 192 ARG A N 1
ATOM 1637 C CA . ARG A 1 192 ? -3.843 -6.277 58.620 1.00 38.19 192 ARG A CA 1
ATOM 1638 C C . ARG A 1 192 ? -2.849 -5.805 59.677 1.00 38.19 192 ARG A C 1
ATOM 1640 O O . ARG A 1 192 ? -1.767 -6.372 59.779 1.00 38.19 192 ARG A O 1
ATOM 1647 N N . ILE A 1 193 ? -3.197 -4.733 60.375 1.00 44.72 193 ILE A N 1
ATOM 1648 C CA . ILE A 1 193 ? -2.560 -4.349 61.631 1.00 44.72 193 ILE A CA 1
ATOM 1649 C C . ILE A 1 193 ? -3.257 -5.183 62.706 1.00 44.72 193 ILE A C 1
ATOM 1651 O O . ILE A 1 193 ? -4.471 -5.060 62.864 1.00 44.72 193 ILE A O 1
ATOM 1655 N N . HIS A 1 194 ? -2.500 -6.043 63.377 1.00 40.44 194 HIS A N 1
ATOM 1656 C CA . HIS A 1 194 ? -2.762 -6.518 64.731 1.00 40.44 194 HIS A CA 1
ATOM 1657 C C . HIS A 1 194 ? -1.420 -6.575 65.446 1.00 40.44 194 HIS A C 1
ATOM 1659 O O . HIS A 1 194 ? -0.462 -7.069 64.807 1.00 40.44 194 HIS A O 1
#

pLDDT: mean 80.83, std 15.83, range [38.19, 97.75]

Secondary structure (DSSP, 8-state):
--HHHHHHHHHHHHHHHHHHHHHHHHHHHHHHHHHHHSPPPP-------------HHHHHHHHHHHHHHHHHHHHHHHHHHHHHHHHHHHHHHHHHHHHHHHHHH--S--HHHHHHHHTTT----HHHHHHHHHHHHHHHHHHHHHHH---HHHHHHHHHHHT-HHHHHTTTHHHHHHHH--------------

Organism: Mytilus coruscus (NCBI:txid42192)

Foldseek 3Di:
DDPVVVVVVVVVVVVVVVVVVVVVVVVVVVVVVCVVPPPDDDDDDDPPPPPVPPDPVNVVVVVVVVVVVVVVVVVVVVVVVVVVVVVVVVVVVVVVVVCVVCVVVCPVQQLLSVLCVVCPPHDDDPVVSVVSSVVSVVLVVLLVQLVPDPDVVSNVVSVDVLVDVVCVVVVCNVVSCVSNVDDPPPPPPPPDDD

Radius of gyration: 47.58 Å; chains: 1; bounding box: 86×51×142 Å